Protein AF-A0AAV6FTQ3-F1 (afdb_monomer_lite)

Sequence (202 aa):
MIFECSCGFRPFLHNLQPVQWTTKVRNKGPKDIMAVEDMNGEVRFSTHLPYPNNLSRTLLDPLESLLQLMLRWDPVQRGGALHHESRQPQCFSVLEEILSMKVVHILNMASTQVHSFLLSPDEGLHSLQQRIEAETGIQHLHQELLQETGRLCRLPAQARPPSRLGRSVPQAENIEPDGTLTSAPSAYDTKDCPNVFAPLQF

InterPro domains:
  IPR051180 Inhibitor of nuclear factor kappa-B kinase [PTHR22969] (1-153)

Foldseek 3Di:
DVLCVFQVDQQFDPVDDPVVRCVVCVPDDLQFLHWDQDPVRDIDTDSFRDPPTPDAPVLRVLVSVLSSQQVGPDPVCRLHDQDPPPSHRVSVVSVVVSVPWDKDWAQDPVVRDIHIDTDDPPDFPQNVLVVCCVVVVDHSVRDFGADPVRDTPDGPPPPPDPDDDDDDDDDDDDDDDDDDDDDDDDDDDDDDDDDDDDDDDD

Radius of gyration: 28.28 Å; chains: 1; bounding box: 45×51×91 Å

Structure (mmCIF, N/CA/C/O backbone):
data_AF-A0AAV6FTQ3-F1
#
_entry.id   AF-A0AAV6FTQ3-F1
#
loop_
_atom_site.group_PDB
_atom_site.id
_atom_site.type_symbol
_atom_site.label_atom_id
_atom_site.label_alt_id
_atom_site.label_comp_id
_atom_site.label_asym_id
_atom_site.label_entity_id
_atom_site.label_seq_id
_atom_site.pdbx_PDB_ins_code
_atom_site.Cartn_x
_atom_site.Cartn_y
_atom_site.Cartn_z
_atom_site.occupancy
_atom_site.B_iso_or_equiv
_atom_site.auth_seq_id
_atom_site.auth_comp_id
_atom_site.auth_asym_id
_atom_site.auth_atom_id
_atom_site.pdbx_PDB_model_num
ATOM 1 N N . MET A 1 1 ? 11.946 -5.047 -2.919 1.00 80.88 1 MET A N 1
ATOM 2 C CA . MET A 1 1 ? 11.686 -6.123 -1.940 1.00 80.88 1 MET A CA 1
ATOM 3 C C . MET A 1 1 ? 10.359 -5.947 -1.215 1.00 80.88 1 MET A C 1
ATOM 5 O O . MET A 1 1 ? 9.703 -6.951 -1.033 1.00 80.88 1 MET A O 1
ATOM 9 N N . ILE A 1 2 ? 9.904 -4.724 -0.893 1.00 85.19 2 ILE A N 1
ATOM 10 C CA . ILE A 1 2 ? 8.619 -4.502 -0.187 1.00 85.19 2 ILE A CA 1
ATOM 11 C C . ILE A 1 2 ? 7.446 -5.294 -0.798 1.00 85.19 2 ILE A C 1
ATOM 13 O O . ILE A 1 2 ? 6.812 -6.059 -0.088 1.00 85.19 2 ILE A O 1
ATOM 17 N N . PHE A 1 3 ? 7.232 -5.213 -2.118 1.00 87.44 3 PHE A N 1
ATOM 18 C CA . PHE A 1 3 ? 6.179 -5.982 -2.803 1.00 87.44 3 PHE A CA 1
ATOM 19 C C . PHE A 1 3 ? 6.291 -7.504 -2.582 1.00 87.44 3 PHE A C 1
ATOM 21 O O . PHE A 1 3 ? 5.305 -8.178 -2.311 1.00 87.44 3 PHE A O 1
ATOM 28 N N . GLU A 1 4 ? 7.505 -8.050 -2.669 1.00 88.75 4 GLU A N 1
ATOM 29 C CA . GLU A 1 4 ? 7.764 -9.485 -2.501 1.00 88.75 4 GLU A CA 1
ATOM 30 C C . GLU A 1 4 ? 7.543 -9.933 -1.056 1.00 88.75 4 GLU A C 1
ATOM 32 O O . GLU A 1 4 ? 7.014 -11.014 -0.831 1.00 88.75 4 GLU A O 1
ATOM 37 N N . CYS A 1 5 ? 7.853 -9.084 -0.075 1.00 85.31 5 CYS A N 1
ATOM 38 C CA . CYS A 1 5 ? 7.536 -9.353 1.326 1.00 85.31 5 CYS A CA 1
ATOM 39 C C . CYS A 1 5 ? 6.023 -9.337 1.596 1.00 85.31 5 CYS A C 1
ATOM 41 O O . CYS A 1 5 ? 5.552 -10.093 2.439 1.00 85.31 5 CYS A O 1
ATOM 43 N N . SER A 1 6 ? 5.263 -8.494 0.890 1.00 84.06 6 SER A N 1
ATOM 44 C CA . SER A 1 6 ? 3.808 -8.389 1.062 1.00 84.06 6 SER A CA 1
ATOM 45 C C . SER A 1 6 ? 3.033 -9.514 0.370 1.00 84.06 6 SER A C 1
ATOM 47 O O . SER A 1 6 ? 2.034 -9.980 0.913 1.00 84.06 6 SER A O 1
ATOM 49 N N . CYS A 1 7 ? 3.475 -9.938 -0.818 1.00 83.44 7 CYS A N 1
ATOM 50 C CA . CYS A 1 7 ? 2.725 -10.856 -1.685 1.00 83.44 7 CYS A CA 1
ATOM 51 C C . CYS A 1 7 ? 3.400 -12.223 -1.887 1.00 83.44 7 CYS A C 1
ATOM 53 O O . CYS A 1 7 ? 2.774 -13.137 -2.412 1.00 83.44 7 CYS A O 1
ATOM 55 N N . GLY A 1 8 ? 4.672 -12.378 -1.509 1.00 84.50 8 GLY A N 1
ATOM 56 C CA . GLY A 1 8 ? 5.440 -13.621 -1.653 1.00 84.50 8 GLY A CA 1
ATOM 57 C C . GLY A 1 8 ? 6.062 -13.856 -3.035 1.00 84.50 8 GLY A C 1
ATOM 58 O O . GLY A 1 8 ? 6.724 -14.869 -3.237 1.00 84.50 8 GLY A O 1
ATOM 59 N N . P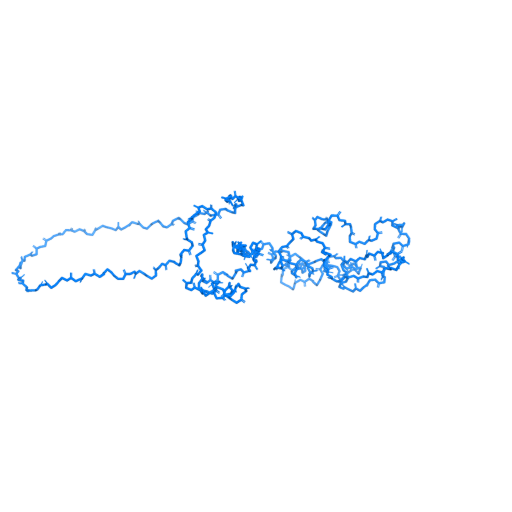HE A 1 9 ? 5.876 -12.943 -3.993 1.00 86.62 9 PHE A N 1
ATOM 60 C CA . PHE A 1 9 ? 6.441 -13.047 -5.341 1.00 86.62 9 PHE A CA 1
ATOM 61 C C . PHE A 1 9 ? 6.892 -11.688 -5.880 1.00 86.62 9 PHE A C 1
ATOM 63 O O . PHE A 1 9 ? 6.571 -10.632 -5.337 1.00 86.62 9 PHE A O 1
ATOM 70 N N . ARG A 1 10 ? 7.664 -11.696 -6.969 1.00 87.88 10 ARG A N 1
ATOM 71 C CA . ARG A 1 10 ? 8.217 -10.465 -7.546 1.00 87.88 10 ARG A CA 1
ATOM 72 C C . ARG A 1 10 ? 7.171 -9.679 -8.344 1.00 87.88 10 ARG A C 1
ATOM 74 O O . ARG A 1 10 ? 6.419 -10.285 -9.099 1.00 87.88 10 ARG A O 1
ATOM 81 N N . PRO A 1 11 ? 7.205 -8.335 -8.302 1.00 86.12 11 PRO A N 1
ATOM 82 C CA . PRO A 1 11 ? 6.200 -7.493 -8.957 1.00 86.12 11 PRO A CA 1
ATOM 83 C C . PRO A 1 11 ? 6.120 -7.672 -10.478 1.00 86.12 11 PRO A C 1
ATOM 85 O O . PRO A 1 11 ? 5.046 -7.540 -11.051 1.00 86.12 11 PRO A O 1
ATOM 88 N N . PHE A 1 12 ? 7.233 -7.980 -11.152 1.00 87.25 12 PHE A N 1
ATOM 89 C CA . PHE A 1 12 ? 7.279 -8.036 -12.614 1.00 87.25 12 PHE A CA 1
ATOM 90 C C . PHE A 1 12 ? 7.866 -9.356 -13.122 1.00 87.25 12 PHE A C 1
ATOM 92 O O . PHE A 1 12 ? 9.067 -9.578 -12.959 1.00 87.25 12 PHE A O 1
ATOM 99 N N . LEU A 1 13 ? 7.027 -10.175 -13.775 1.00 83.62 13 LEU A N 1
ATOM 100 C CA . LEU A 1 13 ? 7.353 -11.304 -14.673 1.00 83.62 13 LEU A CA 1
ATOM 101 C C . LEU A 1 13 ? 8.723 -11.979 -14.443 1.00 83.62 13 LEU A C 1
ATOM 103 O O . LEU A 1 13 ? 9.579 -12.006 -15.326 1.00 83.62 13 LEU A O 1
ATOM 107 N N . HIS A 1 14 ? 8.940 -12.541 -13.254 1.00 77.44 14 HIS A N 1
ATOM 108 C CA . HIS A 1 14 ? 10.255 -13.041 -12.829 1.00 77.44 14 HIS A CA 1
ATOM 109 C C . HIS A 1 14 ? 10.778 -14.264 -13.594 1.00 77.44 14 HIS A C 1
ATOM 111 O O . HIS A 1 14 ? 11.960 -14.577 -13.493 1.00 77.44 14 HIS A O 1
ATOM 117 N N . ASN A 1 15 ? 9.920 -14.949 -14.349 1.00 81.69 15 ASN A N 1
ATOM 118 C CA . ASN A 1 15 ? 10.284 -16.143 -15.114 1.00 81.69 15 ASN A CA 1
ATOM 119 C C . ASN A 1 15 ? 10.880 -15.823 -16.496 1.00 81.69 15 ASN A C 1
ATOM 121 O O . ASN A 1 15 ? 11.363 -16.725 -17.176 1.00 81.69 15 ASN A O 1
ATOM 125 N N . LEU A 1 16 ? 10.835 -14.560 -16.936 1.00 82.31 16 LEU A N 1
ATOM 126 C CA . LEU A 1 16 ? 11.275 -14.169 -18.274 1.00 82.31 16 LEU A CA 1
ATOM 127 C C . LEU A 1 16 ? 12.758 -13.806 -18.328 1.00 82.31 16 LEU A C 1
ATOM 129 O O . LEU A 1 16 ? 13.330 -13.263 -17.383 1.00 82.31 16 LEU A O 1
ATOM 133 N N . GLN A 1 17 ? 13.369 -14.031 -19.493 1.00 85.75 17 GLN A N 1
ATOM 134 C CA . GLN A 1 17 ? 14.731 -13.573 -19.754 1.00 85.75 17 GLN A CA 1
ATOM 135 C C . GLN A 1 17 ? 14.802 -12.033 -19.779 1.00 85.75 17 GLN A C 1
ATOM 137 O O . GLN A 1 17 ? 13.853 -11.391 -20.240 1.00 85.75 17 GLN A O 1
ATOM 142 N N . PRO A 1 18 ? 15.933 -11.415 -19.383 1.00 84.81 18 PRO A N 1
ATOM 143 C CA . PRO A 1 18 ? 16.055 -9.959 -19.235 1.00 84.81 18 PRO A CA 1
ATOM 144 C C . PRO A 1 18 ? 15.637 -9.130 -20.460 1.00 84.81 18 PRO A C 1
ATOM 146 O O . PRO A 1 18 ? 15.053 -8.055 -20.311 1.00 84.81 18 PRO A O 1
ATOM 149 N N . VAL A 1 19 ? 15.898 -9.628 -21.674 1.00 86.00 19 VAL A N 1
ATOM 150 C CA . VAL A 1 19 ? 15.535 -8.944 -22.927 1.00 86.00 19 VAL A CA 1
ATOM 151 C C . VAL A 1 19 ? 14.016 -8.923 -23.119 1.00 86.00 19 VAL A C 1
ATOM 153 O O . VAL A 1 19 ? 13.432 -7.867 -23.347 1.00 86.00 19 VAL A O 1
ATOM 156 N N . GLN A 1 20 ? 13.360 -10.075 -22.966 1.00 84.31 20 GLN A N 1
ATOM 157 C CA . GLN A 1 20 ? 11.902 -10.196 -23.078 1.00 84.31 20 GLN A CA 1
ATOM 158 C C . GLN A 1 20 ? 11.192 -9.439 -21.952 1.00 84.31 20 GLN A C 1
ATOM 160 O O . GLN A 1 20 ? 10.188 -8.765 -22.189 1.00 84.31 20 GLN A O 1
ATOM 165 N N . TRP A 1 21 ? 11.749 -9.510 -20.742 1.00 87.50 21 TRP A N 1
ATOM 166 C CA . TRP A 1 21 ? 11.265 -8.788 -19.574 1.00 87.50 21 TRP A CA 1
ATOM 167 C C . TRP A 1 21 ? 11.286 -7.280 -19.807 1.00 87.50 21 TRP A C 1
ATOM 169 O O . TRP A 1 21 ? 10.266 -6.622 -19.634 1.00 87.50 21 TRP A O 1
ATOM 179 N N . THR A 1 22 ? 12.411 -6.737 -20.280 1.00 85.94 22 THR A N 1
ATOM 180 C CA . THR A 1 22 ? 12.555 -5.298 -20.539 1.00 85.94 22 THR A CA 1
ATOM 181 C C . THR A 1 22 ? 11.557 -4.825 -21.591 1.00 85.94 22 THR A C 1
ATOM 183 O O . THR A 1 22 ? 10.905 -3.805 -21.393 1.00 85.94 22 THR A O 1
ATOM 186 N N . THR A 1 23 ? 11.376 -5.582 -22.677 1.00 85.56 23 THR A N 1
ATOM 187 C CA . THR A 1 23 ? 10.411 -5.239 -23.733 1.00 85.56 23 THR A CA 1
ATOM 188 C C . THR A 1 23 ? 8.969 -5.229 -23.224 1.00 85.56 23 THR A C 1
ATOM 190 O O . THR A 1 23 ? 8.210 -4.332 -23.584 1.00 85.56 23 THR A O 1
ATOM 193 N N . LYS A 1 24 ? 8.589 -6.182 -22.363 1.00 84.44 24 LYS A N 1
ATOM 194 C CA . LYS A 1 24 ? 7.242 -6.238 -21.772 1.00 84.44 24 LYS A CA 1
ATOM 195 C C . LYS A 1 24 ? 7.047 -5.147 -20.708 1.00 84.44 24 LYS A C 1
ATOM 197 O O . LYS A 1 24 ? 6.092 -4.382 -20.785 1.00 84.44 24 LYS A O 1
ATOM 202 N N . VAL A 1 25 ? 7.962 -5.028 -19.747 1.00 85.25 25 VAL A N 1
ATOM 203 C CA . VAL A 1 25 ? 7.838 -4.123 -18.587 1.00 85.25 25 VAL A CA 1
ATOM 204 C C . VAL A 1 25 ? 8.018 -2.654 -18.962 1.00 85.25 25 VAL A C 1
ATOM 206 O O . VAL A 1 25 ? 7.446 -1.791 -18.303 1.00 85.25 25 VAL A O 1
ATOM 209 N N . ARG A 1 26 ? 8.728 -2.339 -20.051 1.00 85.25 26 ARG A N 1
ATOM 210 C CA . ARG A 1 26 ? 8.826 -0.962 -20.562 1.00 85.25 26 ARG A CA 1
ATOM 211 C C . ARG A 1 26 ? 7.465 -0.363 -20.936 1.00 85.25 26 ARG A C 1
ATOM 213 O O . ARG A 1 26 ? 7.314 0.850 -20.854 1.00 85.25 26 ARG A O 1
ATOM 220 N N . ASN A 1 27 ? 6.488 -1.192 -21.307 1.00 83.88 27 ASN A N 1
ATOM 221 C CA . ASN A 1 27 ? 5.140 -0.742 -21.669 1.00 83.88 27 ASN A CA 1
ATOM 222 C C . ASN A 1 27 ? 4.249 -0.443 -20.454 1.00 83.88 27 ASN A C 1
ATOM 224 O O . ASN A 1 27 ? 3.079 -0.109 -20.627 1.00 83.88 27 ASN A O 1
ATOM 228 N N . LYS A 1 28 ? 4.780 -0.563 -19.232 1.00 86.06 28 LYS A N 1
ATOM 229 C CA . LYS A 1 28 ? 4.029 -0.290 -18.011 1.00 86.06 28 LYS A CA 1
ATOM 230 C C . LYS A 1 28 ? 3.614 1.180 -17.911 1.00 86.06 28 LYS A C 1
ATOM 232 O O . LYS A 1 28 ? 4.378 2.096 -18.232 1.00 86.06 28 LYS A O 1
ATOM 237 N N . GLY A 1 29 ? 2.445 1.403 -17.336 1.00 83.31 29 GLY A N 1
ATOM 238 C CA . GLY A 1 29 ? 1.975 2.699 -16.890 1.00 83.31 29 GLY A CA 1
ATOM 239 C C . GLY A 1 29 ? 2.797 3.267 -15.722 1.00 83.31 29 GLY A C 1
ATOM 240 O O . GLY A 1 29 ? 3.532 2.555 -15.016 1.00 83.31 29 GLY A O 1
ATOM 241 N N . PRO A 1 30 ? 2.674 4.583 -15.473 1.00 83.62 30 PRO A N 1
ATOM 242 C CA . PRO A 1 30 ? 3.398 5.258 -14.400 1.00 83.62 30 PRO A CA 1
ATOM 243 C C . PRO A 1 30 ? 2.979 4.780 -13.002 1.00 83.62 30 PRO A C 1
ATOM 245 O O . PRO A 1 30 ? 3.800 4.858 -12.092 1.00 83.62 30 PRO A O 1
ATOM 248 N N . LYS A 1 31 ? 1.750 4.265 -12.853 1.00 86.12 31 LYS A N 1
ATOM 249 C CA . LYS A 1 31 ? 1.175 3.754 -11.598 1.00 86.12 31 LYS A CA 1
ATOM 250 C C . LYS A 1 31 ? 1.147 2.224 -11.511 1.00 86.12 31 LYS A C 1
ATOM 252 O O . LYS A 1 31 ? 0.660 1.676 -10.533 1.00 86.12 31 LYS A O 1
ATOM 257 N N . ASP A 1 32 ? 1.665 1.524 -12.514 1.00 90.50 32 ASP A N 1
ATOM 258 C CA . ASP A 1 32 ? 1.625 0.063 -12.510 1.00 90.50 32 ASP A CA 1
ATOM 259 C C . ASP A 1 32 ? 2.713 -0.478 -11.586 1.00 90.50 32 ASP A C 1
ATOM 261 O O . ASP A 1 32 ? 3.912 -0.234 -11.812 1.00 90.50 32 ASP A O 1
ATOM 265 N N . ILE A 1 33 ? 2.279 -1.212 -10.560 1.00 89.75 33 ILE A N 1
ATOM 266 C CA . ILE A 1 33 ? 3.140 -1.811 -9.534 1.00 89.75 33 ILE A CA 1
ATOM 267 C C . ILE A 1 33 ? 3.394 -3.293 -9.779 1.00 89.75 33 ILE A C 1
ATOM 269 O O . ILE A 1 33 ? 4.371 -3.825 -9.259 1.00 89.75 33 ILE A O 1
ATOM 273 N N . MET A 1 34 ? 2.549 -3.953 -10.573 1.00 89.31 34 MET A N 1
ATOM 274 C CA . MET A 1 34 ? 2.707 -5.367 -10.893 1.00 89.31 34 MET A CA 1
ATOM 275 C C . MET A 1 34 ? 2.372 -5.682 -12.348 1.00 89.31 34 MET A C 1
ATOM 277 O O . MET A 1 34 ? 1.566 -4.999 -12.982 1.00 89.31 34 MET A O 1
ATOM 281 N N . ALA A 1 35 ? 2.987 -6.746 -12.857 1.00 89.56 35 ALA A N 1
ATOM 282 C CA . ALA A 1 35 ? 2.673 -7.351 -14.142 1.00 89.56 35 ALA A CA 1
ATOM 283 C C . ALA A 1 35 ? 2.658 -8.876 -14.000 1.00 89.56 35 ALA A C 1
ATOM 285 O O . ALA A 1 35 ? 3.676 -9.477 -13.639 1.00 89.56 35 ALA A O 1
ATOM 286 N N . VAL A 1 36 ? 1.512 -9.483 -14.304 1.00 85.06 36 VAL A N 1
ATOM 287 C CA . VAL A 1 36 ? 1.292 -10.935 -14.242 1.00 85.06 36 VAL A CA 1
ATOM 288 C C . VAL A 1 36 ? 0.893 -11.437 -15.622 1.00 85.06 36 VAL A C 1
ATOM 290 O O . VAL A 1 36 ? 0.206 -10.745 -16.368 1.00 85.06 36 VAL A O 1
ATOM 293 N N . GLU A 1 37 ? 1.360 -12.626 -15.977 1.00 86.00 37 GLU A N 1
ATOM 294 C CA . GLU A 1 37 ? 0.984 -13.309 -17.211 1.00 86.00 37 GLU A CA 1
ATOM 295 C C . GLU A 1 37 ? -0.207 -14.227 -16.919 1.00 86.00 37 GLU A C 1
ATOM 297 O O . GLU A 1 37 ? -0.136 -15.066 -16.021 1.00 86.00 37 GLU A O 1
ATOM 302 N N . ASP A 1 38 ? -1.319 -14.012 -17.623 1.00 82.69 38 ASP A N 1
ATOM 303 C CA . ASP A 1 38 ? -2.510 -14.858 -17.521 1.00 82.69 38 ASP A CA 1
ATOM 304 C C . ASP A 1 38 ? -2.256 -16.225 -18.187 1.00 82.69 38 ASP A C 1
ATOM 306 O O . ASP A 1 38 ? -1.300 -16.389 -18.951 1.00 82.69 38 ASP A O 1
ATOM 310 N N . MET A 1 39 ? -3.135 -17.206 -17.967 1.00 82.12 39 MET A N 1
ATOM 311 C CA . MET A 1 39 ? -3.014 -18.550 -18.560 1.00 82.12 39 MET A CA 1
ATOM 312 C C . MET A 1 39 ? -2.983 -18.539 -20.098 1.00 82.12 39 MET A C 1
ATOM 314 O O . MET A 1 39 ? -2.474 -19.469 -20.718 1.00 82.12 39 MET A O 1
ATOM 318 N N . ASN A 1 40 ? -3.477 -17.460 -20.706 1.00 80.56 40 ASN A N 1
ATOM 319 C CA . ASN A 1 40 ? -3.488 -17.244 -22.151 1.00 80.56 40 ASN A CA 1
ATOM 320 C C . ASN A 1 40 ? -2.173 -16.635 -22.686 1.00 80.56 40 ASN A C 1
ATOM 322 O O . ASN A 1 40 ? -2.061 -16.391 -23.885 1.00 80.56 40 ASN A O 1
ATOM 326 N N . G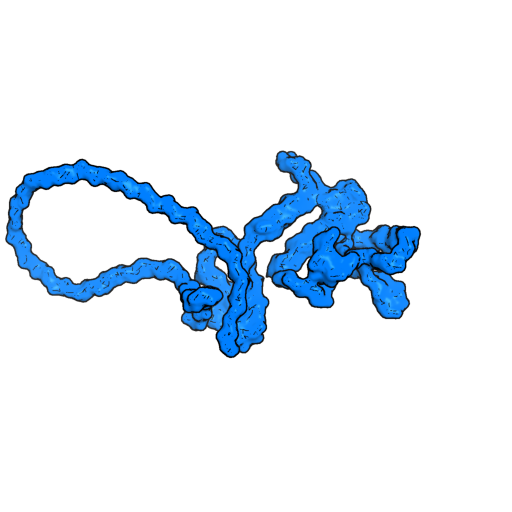LY A 1 41 ? -1.191 -16.350 -21.820 1.00 77.94 41 GLY A N 1
ATOM 327 C CA . GLY A 1 41 ? 0.073 -15.698 -22.187 1.00 77.94 41 GLY A CA 1
ATOM 328 C C . GLY A 1 41 ? -0.011 -14.170 -22.324 1.00 77.94 41 GLY A C 1
ATOM 329 O O . GLY A 1 41 ? 0.958 -13.526 -22.734 1.00 77.94 41 GLY A O 1
ATOM 330 N N . GLU A 1 42 ? -1.154 -13.566 -21.987 1.00 83.88 42 GLU A N 1
ATOM 331 C CA . GLU A 1 42 ? -1.320 -12.111 -21.993 1.00 83.88 42 GLU A CA 1
ATOM 332 C C . GLU A 1 42 ? -0.786 -11.483 -20.705 1.00 83.88 42 GLU A C 1
ATOM 334 O O . GLU A 1 42 ? -1.046 -11.958 -19.600 1.00 83.88 42 GLU A O 1
ATOM 339 N N . VAL A 1 43 ? -0.057 -10.374 -20.841 1.00 85.25 43 VAL A N 1
ATOM 340 C CA . VAL A 1 43 ? 0.477 -9.627 -19.697 1.00 85.25 43 VAL A CA 1
ATOM 341 C C . VAL A 1 43 ? -0.568 -8.634 -19.211 1.00 85.25 43 VAL A C 1
ATOM 343 O O . VAL A 1 43 ? -0.927 -7.704 -19.933 1.00 85.25 43 VAL A O 1
ATOM 346 N N . ARG A 1 44 ? -1.007 -8.790 -17.964 1.00 87.50 44 ARG A N 1
ATOM 347 C CA . ARG A 1 44 ? -1.872 -7.834 -17.274 1.00 87.50 44 ARG A CA 1
ATOM 348 C C . ARG A 1 44 ? -1.059 -6.987 -16.315 1.00 87.50 44 ARG A C 1
ATOM 350 O O . ARG A 1 44 ? -0.398 -7.510 -15.418 1.00 87.50 44 ARG A O 1
ATOM 357 N N . PHE A 1 45 ? -1.147 -5.677 -16.497 1.00 89.62 45 PHE A N 1
ATOM 358 C CA . PHE A 1 45 ? -0.630 -4.702 -15.549 1.00 89.62 45 PHE A CA 1
ATOM 359 C C . PHE A 1 45 ? -1.705 -4.355 -14.522 1.00 89.62 45 PHE A C 1
ATOM 361 O O . PHE A 1 45 ? -2.883 -4.258 -14.864 1.00 89.62 45 PHE A O 1
ATOM 368 N N . SER A 1 46 ? -1.297 -4.175 -13.269 1.00 89.31 46 SER A N 1
ATOM 369 C CA . SER A 1 46 ? -2.183 -3.712 -12.203 1.00 89.31 46 SER A CA 1
ATOM 370 C C . SER A 1 46 ? -1.504 -2.628 -11.373 1.00 89.31 46 SER A C 1
ATOM 372 O O . SER A 1 46 ? -0.293 -2.659 -11.113 1.00 89.31 46 SER A O 1
ATOM 374 N N . THR A 1 47 ? -2.316 -1.658 -10.966 1.00 90.62 47 THR A N 1
ATOM 375 C CA . THR A 1 47 ? -1.966 -0.567 -10.052 1.00 90.62 47 THR A CA 1
ATOM 376 C C . THR A 1 47 ? -2.177 -0.939 -8.587 1.00 90.62 47 THR A C 1
ATOM 378 O O . THR A 1 47 ? -1.701 -0.212 -7.717 1.00 90.62 47 THR A O 1
ATOM 381 N N . HIS A 1 48 ? -2.864 -2.057 -8.338 1.00 88.69 48 HIS A N 1
ATOM 382 C CA . HIS A 1 48 ? -3.262 -2.540 -7.019 1.00 88.69 48 HIS A CA 1
ATOM 383 C C . HIS A 1 48 ? -2.507 -3.800 -6.621 1.00 88.69 48 HIS A C 1
ATOM 385 O O . HIS A 1 48 ? -2.094 -4.586 -7.485 1.00 88.69 48 HIS A O 1
ATOM 391 N N . LEU A 1 49 ? -2.341 -3.988 -5.314 1.00 86.81 49 LEU A N 1
ATOM 392 C CA . LEU A 1 49 ? -1.725 -5.176 -4.747 1.00 86.81 49 LEU A CA 1
ATOM 393 C C . LEU A 1 49 ? -2.629 -6.398 -4.972 1.00 86.81 49 LEU A C 1
ATOM 395 O O . LEU A 1 49 ? -3.851 -6.314 -4.836 1.00 86.81 49 LEU A O 1
ATOM 399 N N . PRO A 1 50 ? -2.044 -7.559 -5.298 1.00 83.75 50 PRO A N 1
ATOM 400 C CA . PRO A 1 50 ? -2.803 -8.785 -5.463 1.00 83.75 50 PRO A CA 1
ATOM 401 C C . PRO A 1 50 ? -3.421 -9.222 -4.127 1.00 83.75 50 PRO A C 1
ATOM 403 O O . PRO A 1 50 ? -2.840 -9.045 -3.051 1.00 83.75 50 PRO A O 1
ATOM 406 N N . TYR A 1 51 ? -4.603 -9.830 -4.215 1.00 78.38 51 TYR A N 1
ATOM 407 C CA . TYR A 1 51 ? -5.226 -10.562 -3.117 1.00 78.38 51 TYR A CA 1
ATOM 408 C C . TYR A 1 51 ? -4.953 -12.064 -3.303 1.00 78.38 51 TYR A C 1
ATOM 410 O O . TYR A 1 51 ? -5.051 -12.539 -4.438 1.00 78.38 51 TYR A O 1
ATOM 418 N N . PRO A 1 52 ? -4.651 -12.836 -2.244 1.00 78.50 52 PRO A N 1
ATOM 419 C CA . PRO A 1 52 ? -4.594 -12.466 -0.826 1.00 78.50 52 PRO A CA 1
ATOM 420 C C . PRO A 1 52 ? -3.275 -11.790 -0.416 1.00 78.50 52 PRO A C 1
ATOM 422 O O . PRO A 1 52 ? -2.204 -12.139 -0.906 1.00 78.50 52 PRO A O 1
ATOM 425 N N . ASN A 1 53 ? -3.351 -10.848 0.527 1.00 82.25 53 ASN A N 1
ATOM 426 C CA . ASN A 1 53 ? -2.190 -10.263 1.199 1.00 82.25 53 ASN A CA 1
ATOM 427 C C . ASN A 1 53 ? -2.468 -10.118 2.705 1.00 82.25 53 ASN A C 1
ATOM 429 O O . ASN A 1 53 ? -3.621 -10.125 3.133 1.00 82.25 53 ASN A O 1
ATOM 433 N N . ASN A 1 54 ? -1.406 -10.002 3.502 1.00 77.44 54 ASN A N 1
ATOM 434 C CA . ASN A 1 54 ? -1.491 -9.940 4.968 1.00 77.44 54 ASN A CA 1
ATOM 435 C C . ASN A 1 54 ? -1.591 -8.502 5.508 1.00 77.44 54 ASN A C 1
ATOM 437 O O . ASN A 1 54 ? -1.286 -8.258 6.675 1.00 77.44 54 ASN A O 1
ATOM 441 N N . LEU A 1 55 ? -1.948 -7.534 4.663 1.00 83.19 55 LEU A N 1
ATOM 442 C CA . LEU A 1 55 ? -2.001 -6.126 5.041 1.00 83.19 55 LEU A CA 1
ATOM 443 C C . LEU A 1 55 ? -3.426 -5.739 5.428 1.00 83.19 55 LEU A C 1
ATOM 445 O O . LEU A 1 55 ? -4.406 -6.222 4.861 1.00 83.19 55 LEU A O 1
ATOM 449 N N . SER A 1 56 ? -3.549 -4.836 6.399 1.00 81.81 56 SER A N 1
ATOM 450 C CA . SER A 1 56 ? -4.841 -4.239 6.716 1.00 81.81 56 SER A CA 1
ATOM 451 C C . SER A 1 56 ? -5.306 -3.357 5.559 1.00 81.81 56 SER A C 1
ATOM 453 O O . SER A 1 56 ? -4.496 -2.725 4.880 1.00 81.81 56 SER A O 1
ATOM 455 N N . ARG A 1 57 ? -6.626 -3.268 5.353 1.00 81.62 57 ARG A N 1
ATOM 456 C CA . ARG A 1 57 ? -7.205 -2.448 4.273 1.00 81.62 57 ARG A CA 1
ATOM 457 C C . ARG A 1 57 ? -6.730 -0.997 4.326 1.00 81.62 57 ARG A C 1
ATOM 459 O O . ARG A 1 57 ? -6.439 -0.408 3.300 1.00 81.62 57 ARG A O 1
ATOM 466 N N . THR A 1 58 ? -6.571 -0.465 5.532 1.00 84.69 58 THR A N 1
ATOM 467 C CA . THR A 1 58 ? -6.088 0.893 5.797 1.00 84.69 58 THR A CA 1
ATOM 468 C C . THR A 1 58 ? -4.640 1.128 5.356 1.00 84.69 58 THR A C 1
ATOM 470 O O . THR A 1 58 ? -4.277 2.258 5.048 1.00 84.69 58 THR A O 1
ATOM 473 N N . LEU A 1 59 ? -3.803 0.085 5.343 1.00 85.81 59 LEU A N 1
ATOM 474 C CA . LEU A 1 59 ? -2.402 0.171 4.920 1.00 85.81 59 LEU A CA 1
ATOM 475 C C . LEU A 1 59 ? -2.208 -0.125 3.429 1.00 85.81 59 LEU A C 1
ATOM 477 O O . LEU A 1 59 ? -1.128 0.153 2.909 1.00 85.81 59 LEU A O 1
ATOM 481 N N . LEU A 1 60 ? -3.219 -0.657 2.734 1.00 87.62 60 LEU A N 1
ATOM 482 C CA . LEU A 1 60 ? -3.115 -0.962 1.306 1.00 87.62 60 LEU A CA 1
ATOM 483 C C . LEU A 1 60 ? -2.919 0.301 0.473 1.00 87.62 60 LEU A C 1
ATOM 485 O O . LEU A 1 60 ? -1.917 0.392 -0.230 1.00 87.62 60 LEU A O 1
ATOM 489 N N . ASP A 1 61 ? -3.804 1.291 0.593 1.00 88.00 61 ASP A N 1
ATOM 490 C CA . ASP A 1 61 ? -3.748 2.487 -0.260 1.00 88.00 61 ASP A CA 1
ATOM 491 C C . ASP A 1 61 ? -2.430 3.281 -0.106 1.00 88.00 61 ASP A C 1
ATOM 493 O O . ASP A 1 61 ? -1.814 3.642 -1.122 1.00 88.00 61 ASP A O 1
ATOM 497 N N . PRO A 1 62 ? -1.921 3.523 1.125 1.00 89.75 62 PRO A N 1
ATOM 498 C CA . PRO A 1 62 ? -0.628 4.175 1.311 1.00 89.75 62 PRO A CA 1
ATOM 499 C C . PRO A 1 62 ? 0.533 3.342 0.758 1.00 89.75 62 PRO A C 1
ATOM 501 O O . PRO A 1 62 ? 1.429 3.881 0.101 1.00 89.75 62 PRO A O 1
ATOM 504 N N . LEU A 1 63 ? 0.521 2.020 0.973 1.00 89.75 63 LEU A N 1
ATOM 505 C CA . LEU A 1 63 ? 1.593 1.145 0.502 1.00 89.75 63 LEU A CA 1
ATOM 506 C C . LEU A 1 63 ? 1.602 1.025 -1.025 1.00 89.75 63 LEU A C 1
ATOM 508 O O . LEU A 1 63 ? 2.674 1.042 -1.629 1.00 89.75 63 LEU A O 1
ATOM 512 N N . GLU A 1 64 ? 0.433 0.946 -1.659 1.00 91.06 64 GLU A N 1
ATOM 513 C CA . GLU A 1 64 ? 0.293 0.996 -3.115 1.00 91.06 64 GLU A CA 1
ATOM 514 C C . GLU A 1 64 ? 0.868 2.300 -3.660 1.00 91.06 64 GLU A C 1
ATOM 516 O O . GLU A 1 64 ? 1.691 2.268 -4.574 1.00 91.06 64 GLU A O 1
ATOM 521 N N . SER A 1 65 ? 0.530 3.435 -3.048 1.00 90.06 65 SER A N 1
ATOM 522 C CA . SER A 1 65 ? 1.063 4.748 -3.431 1.00 90.06 65 SER A CA 1
ATOM 523 C C . SER A 1 65 ? 2.592 4.812 -3.302 1.00 90.06 65 SER A C 1
ATOM 525 O O . SER A 1 65 ? 3.284 5.287 -4.208 1.00 90.06 65 SER A O 1
ATOM 527 N N . LEU A 1 66 ? 3.153 4.261 -2.221 1.00 91.50 66 LEU A N 1
ATOM 528 C CA . LEU A 1 66 ? 4.602 4.148 -2.035 1.00 91.50 66 LEU A CA 1
ATOM 529 C C . LEU A 1 66 ? 5.249 3.250 -3.104 1.00 91.50 66 LEU A C 1
ATOM 531 O O . LEU A 1 66 ? 6.273 3.607 -3.698 1.00 91.50 66 LEU A O 1
ATOM 535 N N . LEU A 1 67 ? 4.655 2.087 -3.378 1.00 90.62 67 LEU A N 1
ATOM 536 C CA . LEU A 1 67 ? 5.129 1.152 -4.397 1.00 90.62 67 LEU A CA 1
ATOM 537 C C . LEU A 1 67 ? 5.065 1.768 -5.794 1.00 90.62 67 LEU A C 1
ATOM 539 O O . LEU A 1 67 ? 6.002 1.580 -6.569 1.00 90.62 67 LEU A O 1
ATOM 543 N N . GLN A 1 68 ? 4.032 2.554 -6.096 1.00 90.88 68 GLN A N 1
ATOM 544 C CA . GLN A 1 68 ? 3.915 3.299 -7.348 1.00 90.88 68 GLN A CA 1
ATOM 545 C C . GLN A 1 68 ? 5.088 4.255 -7.538 1.00 90.88 68 GLN A C 1
ATOM 547 O O . GLN A 1 68 ? 5.636 4.306 -8.635 1.00 90.88 68 GLN A O 1
ATOM 552 N N . LEU A 1 69 ? 5.528 4.958 -6.488 1.00 89.44 69 LEU A N 1
ATOM 553 C CA . LEU A 1 69 ? 6.690 5.853 -6.548 1.00 89.44 69 LEU A CA 1
ATOM 554 C C . LEU A 1 69 ? 8.013 5.094 -6.711 1.00 89.44 69 LEU A C 1
ATOM 556 O O . LEU A 1 69 ? 8.893 5.530 -7.461 1.00 89.44 69 LEU A O 1
ATOM 560 N N . MET A 1 70 ? 8.171 3.958 -6.032 1.00 88.75 70 MET A N 1
ATOM 561 C CA . MET A 1 70 ? 9.415 3.182 -6.061 1.00 88.75 70 MET A CA 1
ATOM 562 C C . MET A 1 70 ? 9.575 2.309 -7.312 1.00 88.75 70 MET A C 1
ATOM 564 O O . MET A 1 70 ? 10.690 2.133 -7.802 1.00 88.75 70 MET A O 1
ATOM 568 N N . LEU A 1 71 ? 8.480 1.768 -7.849 1.00 88.25 71 LEU A N 1
ATOM 569 C CA . LEU A 1 71 ? 8.468 0.856 -8.999 1.00 88.25 71 LEU A CA 1
ATOM 570 C C . LEU A 1 71 ? 8.275 1.591 -10.331 1.00 88.25 71 LEU A C 1
ATOM 572 O O . LEU A 1 71 ? 7.890 0.991 -11.338 1.00 88.25 71 LEU A O 1
ATOM 576 N N . ARG A 1 72 ? 8.559 2.896 -10.383 1.00 87.88 72 ARG A N 1
ATOM 577 C CA . ARG A 1 72 ? 8.540 3.648 -11.643 1.00 87.88 72 ARG A CA 1
ATOM 578 C C . ARG A 1 72 ? 9.661 3.195 -12.568 1.00 87.88 72 ARG A C 1
ATOM 580 O O . ARG A 1 72 ? 10.794 2.949 -12.146 1.00 87.88 72 ARG A O 1
ATOM 587 N N . TRP A 1 73 ? 9.326 3.110 -13.854 1.00 84.69 73 TRP A N 1
ATOM 588 C CA . TRP A 1 73 ? 10.286 2.752 -14.894 1.00 84.69 73 TRP A CA 1
ATOM 589 C C . TRP A 1 73 ? 11.321 3.862 -15.088 1.00 84.69 73 TRP A C 1
ATOM 591 O O . TRP A 1 73 ? 12.516 3.586 -15.086 1.00 84.69 73 TRP A O 1
ATOM 601 N N . ASP A 1 74 ? 10.848 5.106 -15.198 1.00 85.69 74 ASP A N 1
ATOM 602 C CA . ASP A 1 74 ? 11.690 6.284 -15.388 1.00 85.69 74 ASP A CA 1
ATOM 603 C C . ASP A 1 74 ? 12.644 6.475 -14.192 1.00 85.69 74 ASP A C 1
ATOM 605 O O . ASP A 1 74 ? 12.165 6.681 -13.074 1.00 85.69 74 ASP A O 1
ATOM 609 N N . PRO A 1 75 ? 13.974 6.410 -14.398 1.00 84.75 75 PRO A N 1
ATOM 610 C CA . PRO A 1 75 ? 14.948 6.557 -13.322 1.00 84.75 75 PRO A CA 1
ATOM 611 C C . PRO A 1 75 ? 14.962 7.960 -12.707 1.00 84.75 75 PRO A C 1
ATOM 613 O O . PRO A 1 75 ? 15.318 8.083 -11.539 1.00 84.75 75 PRO A O 1
ATOM 616 N N . VAL A 1 76 ? 14.574 8.999 -13.455 1.00 84.88 76 VAL A N 1
ATOM 617 C CA . VAL A 1 76 ? 14.580 10.391 -12.972 1.00 84.88 76 VAL A CA 1
ATOM 618 C C . VAL A 1 76 ? 13.368 10.661 -12.091 1.00 84.88 76 VAL A C 1
ATOM 620 O O . VAL A 1 76 ? 13.465 11.370 -11.096 1.00 84.88 76 VAL A O 1
ATOM 623 N N . GLN A 1 77 ? 12.217 10.090 -12.448 1.00 84.19 77 GLN A N 1
ATOM 624 C CA . GLN A 1 77 ? 10.969 10.304 -11.714 1.00 84.19 77 GLN A CA 1
ATOM 625 C C . GLN A 1 77 ? 10.697 9.236 -10.640 1.00 84.19 77 GLN A C 1
ATOM 627 O O . GLN A 1 77 ? 9.689 9.313 -9.927 1.00 84.19 77 GLN A O 1
ATOM 632 N N . ARG A 1 78 ? 11.559 8.216 -10.538 1.00 87.06 78 ARG A N 1
ATOM 633 C CA . ARG A 1 78 ? 11.506 7.188 -9.494 1.00 87.06 78 ARG A CA 1
ATOM 634 C C . ARG A 1 78 ? 11.805 7.810 -8.134 1.00 87.06 78 ARG A C 1
ATOM 636 O O . ARG A 1 78 ? 12.761 8.555 -7.981 1.00 87.06 78 ARG A O 1
ATOM 643 N N . GLY A 1 79 ? 10.989 7.468 -7.142 1.00 83.44 79 GLY A N 1
ATOM 644 C CA . GLY A 1 79 ? 11.053 8.074 -5.810 1.00 83.44 79 GLY A CA 1
ATOM 645 C C . GLY A 1 79 ? 10.265 9.382 -5.681 1.00 83.44 79 GLY A C 1
ATOM 646 O O . GLY A 1 79 ? 10.179 9.918 -4.580 1.00 83.44 79 GLY A O 1
ATOM 647 N N . GLY A 1 80 ? 9.635 9.851 -6.765 1.00 85.31 80 GLY A N 1
ATOM 648 C CA . GLY A 1 80 ? 8.857 11.090 -6.789 1.00 85.31 80 GLY A CA 1
ATOM 649 C C . GLY A 1 80 ? 9.725 12.346 -6.880 1.00 85.31 80 GLY A C 1
ATOM 650 O O . GLY A 1 80 ? 10.934 12.272 -7.092 1.00 85.31 80 GLY A O 1
ATOM 651 N N . ALA A 1 81 ? 9.092 13.514 -6.765 1.00 81.44 81 ALA A N 1
ATOM 652 C CA . ALA A 1 81 ? 9.815 14.783 -6.762 1.00 81.44 81 ALA A CA 1
ATOM 653 C C . ALA A 1 81 ? 10.610 14.956 -5.456 1.00 81.44 81 ALA A C 1
ATOM 655 O O . ALA A 1 81 ? 10.270 14.383 -4.419 1.00 81.44 81 ALA A O 1
ATOM 656 N N . LEU A 1 82 ? 11.670 15.762 -5.505 1.00 80.62 82 LEU A N 1
ATOM 657 C CA . LEU A 1 82 ? 12.371 16.184 -4.296 1.00 80.62 82 LEU A CA 1
ATOM 658 C C . LEU A 1 82 ? 11.512 17.200 -3.552 1.00 80.62 82 LEU A C 1
ATOM 660 O O . LEU A 1 82 ? 11.049 18.179 -4.140 1.00 80.62 82 LEU A O 1
ATOM 664 N N . HIS A 1 83 ? 11.332 16.988 -2.254 1.00 73.44 83 HIS A N 1
ATOM 665 C CA . HIS A 1 83 ? 10.658 17.969 -1.423 1.00 73.44 83 HIS A CA 1
ATOM 666 C C . HIS A 1 83 ? 11.516 19.239 -1.341 1.00 73.44 83 HIS A C 1
ATOM 668 O O . HIS A 1 83 ? 12.712 19.173 -1.045 1.00 73.44 83 HIS A O 1
ATOM 674 N N . HIS A 1 84 ? 10.905 20.399 -1.596 1.00 67.31 84 HIS A N 1
ATOM 675 C CA . HIS A 1 84 ? 11.610 21.686 -1.646 1.00 67.31 84 HIS A CA 1
ATOM 676 C C . HIS A 1 84 ? 12.340 22.050 -0.342 1.00 67.31 84 HIS A C 1
ATOM 678 O O . HIS A 1 84 ? 13.363 22.727 -0.398 1.00 67.31 84 HIS A O 1
ATOM 684 N N . GLU A 1 85 ? 11.849 21.576 0.806 1.00 69.81 85 GLU A N 1
ATOM 685 C CA . GLU A 1 85 ? 12.390 21.923 2.124 1.00 69.81 85 GLU A CA 1
ATOM 686 C C . GLU A 1 85 ? 13.418 20.904 2.628 1.00 69.81 85 GLU A C 1
ATOM 688 O O . GLU A 1 85 ? 14.537 21.272 2.979 1.00 69.81 85 GLU A O 1
ATOM 693 N N . SER A 1 86 ? 13.087 19.609 2.612 1.00 70.69 86 SER A N 1
ATOM 694 C CA . SER A 1 86 ? 13.955 18.560 3.167 1.00 70.69 86 SER A CA 1
ATOM 695 C C . SER A 1 86 ? 15.008 18.034 2.185 1.00 70.69 86 SER A C 1
ATOM 697 O O . SER A 1 86 ? 15.900 17.291 2.595 1.00 70.69 86 SER A O 1
ATOM 699 N N . ARG A 1 87 ? 14.912 18.379 0.887 1.00 77.12 87 ARG A N 1
ATOM 700 C CA . ARG A 1 87 ? 15.701 17.782 -0.214 1.00 77.12 87 ARG A CA 1
ATOM 701 C C . ARG A 1 87 ? 15.650 16.247 -0.252 1.00 77.12 87 ARG A C 1
ATOM 703 O O . ARG A 1 87 ? 16.504 15.620 -0.877 1.00 77.12 87 ARG A O 1
ATOM 710 N N . GLN A 1 88 ? 14.661 15.632 0.392 1.00 79.56 88 GLN A N 1
ATOM 711 C CA . GLN A 1 88 ? 14.458 14.189 0.350 1.00 79.56 88 GLN A CA 1
ATOM 712 C C . GLN A 1 88 ? 13.479 13.829 -0.773 1.00 79.56 88 GLN A C 1
ATOM 714 O O . GLN A 1 88 ? 12.566 14.608 -1.067 1.00 79.56 88 GLN A O 1
ATOM 719 N N . PRO A 1 89 ? 13.654 12.671 -1.431 1.00 84.50 89 PRO A N 1
ATOM 720 C CA . PRO A 1 89 ? 12.668 12.183 -2.380 1.00 84.50 89 PRO A CA 1
ATOM 721 C C . PRO A 1 89 ? 11.366 11.843 -1.653 1.00 84.50 89 PRO A C 1
ATOM 723 O O . PRO A 1 89 ? 11.374 11.285 -0.552 1.00 84.50 89 PRO A O 1
ATOM 726 N N . GLN A 1 90 ? 10.248 12.156 -2.305 1.00 86.88 90 GLN A N 1
ATOM 727 C CA . GLN A 1 90 ? 8.894 11.972 -1.784 1.00 86.88 90 GLN A CA 1
ATOM 728 C C . GLN A 1 90 ? 8.627 10.560 -1.238 1.00 86.88 90 GLN A C 1
ATOM 730 O O . GLN A 1 90 ? 7.852 10.402 -0.298 1.00 86.88 90 GLN A O 1
ATOM 735 N N . CYS A 1 91 ? 9.278 9.525 -1.780 1.00 88.88 91 CYS A N 1
ATOM 736 C CA . CYS A 1 91 ? 9.112 8.155 -1.298 1.00 88.88 91 CYS A CA 1
ATOM 737 C C . CYS A 1 91 ? 9.488 7.966 0.180 1.00 88.88 91 CYS A C 1
ATOM 739 O O . CYS A 1 91 ? 8.867 7.139 0.840 1.00 88.88 91 CYS A O 1
ATOM 741 N N . PHE A 1 92 ? 10.465 8.709 0.713 1.00 89.12 92 PHE A N 1
ATOM 742 C CA . PHE A 1 92 ? 10.807 8.605 2.135 1.00 89.12 92 PHE A CA 1
ATOM 743 C C . PHE A 1 92 ? 9.781 9.302 3.018 1.00 89.12 92 PHE A C 1
ATOM 745 O O . PHE A 1 92 ? 9.425 8.746 4.047 1.00 89.12 92 PHE A O 1
ATOM 752 N N . SER A 1 93 ? 9.246 10.446 2.588 1.00 88.75 93 SER A N 1
ATOM 753 C CA . SER A 1 93 ? 8.175 11.130 3.318 1.00 88.75 93 SER A CA 1
ATOM 754 C C . SER A 1 93 ? 6.923 10.259 3.416 1.00 88.75 93 SER A C 1
ATOM 756 O O . SER A 1 93 ? 6.370 10.104 4.497 1.00 88.75 93 SER A O 1
ATOM 758 N N . VAL A 1 94 ? 6.527 9.612 2.313 1.00 89.50 94 VAL A N 1
ATOM 759 C CA . VAL A 1 94 ? 5.397 8.666 2.316 1.00 89.50 94 VAL A CA 1
ATOM 760 C C . VAL A 1 94 ? 5.702 7.450 3.194 1.00 89.50 94 VAL A C 1
ATOM 762 O O . VAL A 1 94 ? 4.835 6.978 3.918 1.00 89.50 94 VAL A O 1
ATOM 765 N N . LEU A 1 95 ? 6.933 6.930 3.161 1.00 90.88 95 LEU A N 1
ATOM 766 C CA . LEU A 1 95 ? 7.321 5.815 4.027 1.00 90.88 95 LEU A CA 1
ATOM 767 C C . LEU A 1 95 ? 7.260 6.196 5.514 1.00 90.88 95 LEU A C 1
ATOM 769 O O . LEU A 1 95 ? 6.786 5.404 6.321 1.00 90.88 95 LEU A O 1
ATOM 773 N N . GLU A 1 96 ? 7.721 7.389 5.876 1.00 90.00 96 GLU A N 1
ATOM 774 C CA . GLU A 1 96 ? 7.663 7.901 7.247 1.00 90.00 96 GLU A CA 1
ATOM 775 C C . GLU A 1 96 ? 6.220 8.146 7.702 1.00 90.00 96 GLU A C 1
ATOM 777 O O . GLU A 1 96 ? 5.859 7.792 8.825 1.00 90.00 96 GLU A O 1
ATOM 782 N N . GLU A 1 97 ? 5.367 8.660 6.815 1.00 89.44 97 GLU A N 1
ATOM 783 C CA . GLU A 1 97 ? 3.929 8.765 7.058 1.00 89.44 97 GLU A CA 1
ATOM 784 C C . GLU A 1 97 ? 3.344 7.383 7.367 1.00 89.44 97 GLU A C 1
ATOM 786 O O . GLU A 1 97 ? 2.774 7.199 8.436 1.00 89.44 97 GLU A O 1
ATOM 791 N N . ILE A 1 98 ? 3.600 6.379 6.521 1.00 90.31 98 ILE A N 1
ATOM 792 C CA . ILE A 1 98 ? 3.131 4.998 6.730 1.00 90.31 98 ILE A CA 1
ATOM 793 C C . ILE A 1 98 ? 3.624 4.422 8.062 1.00 90.31 98 ILE A C 1
ATOM 795 O O . ILE A 1 98 ? 2.856 3.785 8.781 1.00 90.31 98 ILE A O 1
ATOM 799 N N . LEU A 1 99 ? 4.895 4.638 8.408 1.00 88.69 99 LEU A N 1
ATOM 800 C CA . LEU A 1 99 ? 5.481 4.135 9.654 1.00 88.69 99 LEU A CA 1
ATOM 801 C C . LEU A 1 99 ? 4.959 4.862 10.902 1.00 88.69 99 LEU A C 1
ATOM 803 O O . LEU A 1 99 ? 4.970 4.282 11.987 1.00 88.69 99 LEU A O 1
ATOM 807 N N . SER A 1 100 ? 4.506 6.110 10.766 1.00 90.00 100 SER A N 1
ATOM 808 C CA . SER A 1 100 ? 3.939 6.906 11.862 1.00 90.00 100 SER A CA 1
ATOM 809 C C . SER A 1 100 ? 2.420 6.752 12.012 1.00 90.00 100 SER A C 1
ATOM 811 O O . SER A 1 100 ? 1.849 7.247 12.990 1.00 90.00 100 SER A O 1
ATOM 813 N N . MET A 1 101 ? 1.757 6.022 11.105 1.00 88.75 101 MET A N 1
ATOM 814 C CA . MET A 1 101 ? 0.331 5.704 11.207 1.00 88.75 101 MET A CA 1
ATOM 815 C C . MET A 1 101 ? 0.039 4.879 12.463 1.00 88.75 101 MET A C 1
ATOM 817 O O . MET A 1 101 ? 0.604 3.810 12.691 1.00 88.75 101 MET A O 1
ATOM 821 N N . LYS A 1 102 ? -0.929 5.340 13.258 1.00 89.19 102 LYS A N 1
ATOM 822 C CA . LYS A 1 102 ? -1.466 4.584 14.393 1.00 89.19 102 LYS A CA 1
ATOM 823 C C . LYS A 1 102 ? -2.716 3.846 13.946 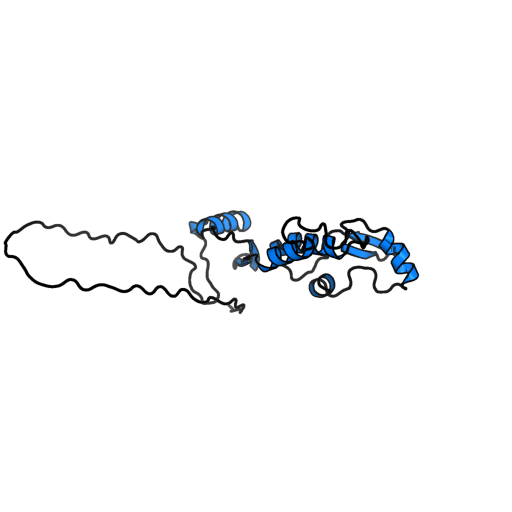1.00 89.19 102 LYS A C 1
ATOM 825 O O . LYS A 1 102 ? -3.761 4.460 13.771 1.00 89.19 102 LYS A O 1
ATOM 830 N N . VAL A 1 103 ? -2.617 2.537 13.748 1.00 88.62 103 VAL A N 1
ATOM 831 C CA . VAL A 1 103 ? -3.755 1.704 13.339 1.00 88.62 103 VAL A CA 1
ATOM 832 C C . VAL A 1 103 ? -4.210 0.851 14.516 1.00 88.62 103 VAL A C 1
ATOM 834 O O . VAL A 1 103 ? -3.392 0.218 15.179 1.00 88.62 103 VAL A O 1
ATOM 837 N N . VAL A 1 104 ? -5.517 0.824 14.771 1.00 88.44 104 VAL A N 1
ATOM 838 C CA . VAL A 1 104 ? -6.141 -0.094 15.727 1.00 88.44 104 VAL A CA 1
ATOM 839 C C . VAL A 1 104 ? -6.886 -1.178 14.972 1.00 88.44 104 VAL A C 1
ATOM 841 O O . VAL A 1 104 ? -7.660 -0.902 14.055 1.00 88.44 104 VAL A O 1
ATOM 844 N N . HIS A 1 105 ? -6.657 -2.419 15.386 1.00 89.44 105 HIS A N 1
ATOM 845 C CA . HIS A 1 105 ? -7.348 -3.590 14.872 1.00 89.44 105 HIS A CA 1
ATOM 846 C C . HIS A 1 105 ? -8.387 -4.046 15.893 1.00 89.44 105 HIS A C 1
ATOM 848 O O . HIS A 1 105 ? -8.063 -4.273 17.057 1.00 89.44 105 HIS A O 1
ATOM 854 N N . ILE A 1 106 ? -9.637 -4.163 15.457 1.00 88.50 106 ILE A N 1
ATOM 855 C CA . ILE A 1 106 ? -10.773 -4.538 16.294 1.00 88.50 106 ILE A CA 1
ATOM 856 C C . ILE A 1 106 ? -11.363 -5.817 15.729 1.00 88.50 106 ILE A C 1
ATOM 858 O O . ILE A 1 106 ? -11.881 -5.836 14.613 1.00 88.50 106 ILE A O 1
ATOM 862 N N . LEU A 1 107 ? -11.280 -6.890 16.506 1.00 89.62 107 LEU A N 1
ATOM 863 C CA . LEU A 1 107 ? -11.955 -8.137 16.192 1.00 89.62 107 LEU A CA 1
ATOM 864 C C . LEU A 1 107 ? -13.414 -8.034 16.637 1.00 89.62 107 LEU A C 1
ATOM 866 O O . LEU A 1 107 ? -13.705 -7.931 17.828 1.00 89.62 107 LEU A O 1
ATOM 870 N N . ASN A 1 108 ? -14.335 -8.088 15.682 1.00 88.50 108 ASN A N 1
ATOM 871 C CA . ASN A 1 108 ? -15.742 -8.269 15.990 1.00 88.50 108 ASN A CA 1
ATOM 872 C C . ASN A 1 108 ? -15.984 -9.748 16.305 1.00 88.50 108 ASN A C 1
ATOM 874 O O . ASN A 1 108 ? -15.928 -10.596 15.417 1.00 88.50 108 ASN A O 1
ATOM 878 N N . MET A 1 109 ? -16.276 -10.054 17.567 1.00 87.69 109 MET A N 1
ATOM 879 C CA . MET A 1 109 ? -16.522 -11.428 18.015 1.00 87.69 109 MET A CA 1
ATOM 880 C C . MET A 1 109 ? -17.804 -12.031 17.427 1.00 87.69 109 MET A C 1
ATOM 882 O O . MET A 1 109 ? -17.873 -13.242 17.248 1.00 87.69 109 MET A O 1
ATOM 886 N N . ALA A 1 110 ? -18.806 -11.210 17.092 1.00 85.12 110 ALA A N 1
ATOM 887 C CA . ALA A 1 110 ? -20.064 -11.693 16.526 1.00 85.12 110 ALA A CA 1
ATOM 888 C C . ALA A 1 110 ? -19.923 -12.096 15.049 1.00 85.12 110 ALA A C 1
ATOM 890 O O . ALA A 1 110 ? -20.485 -13.103 14.629 1.00 85.12 110 ALA A O 1
ATOM 891 N N . SER A 1 111 ? -19.173 -11.320 14.259 1.00 86.31 111 SER A N 1
ATOM 892 C CA . SER A 1 111 ? -18.940 -11.607 12.834 1.00 86.31 111 SER A CA 1
ATOM 893 C C . SER A 1 111 ? -17.636 -12.359 12.564 1.00 86.31 111 SER A C 1
ATOM 895 O O . SER A 1 111 ? -17.421 -12.812 11.441 1.00 86.31 111 SER A O 1
ATOM 897 N N . THR A 1 112 ? -16.758 -12.497 13.562 1.00 88.38 112 THR A N 1
ATOM 898 C CA . THR A 1 112 ? -15.387 -13.034 13.455 1.00 88.38 112 THR A CA 1
ATOM 899 C C . THR A 1 112 ? -14.500 -12.291 12.445 1.00 88.38 112 THR A C 1
ATOM 901 O O . THR A 1 112 ? -13.537 -12.844 11.918 1.00 88.38 112 THR A O 1
ATOM 904 N N . GLN A 1 113 ? -14.813 -11.022 12.164 1.00 87.44 113 GLN A N 1
ATOM 905 C CA . GLN A 1 113 ? -14.060 -10.184 11.229 1.00 87.44 113 GLN A CA 1
ATOM 906 C C . GLN A 1 113 ? -13.180 -9.171 11.959 1.00 87.44 113 GLN A C 1
ATOM 908 O O . GLN A 1 113 ? -13.572 -8.598 12.975 1.00 87.44 113 GLN A O 1
ATOM 913 N N . VAL A 1 114 ? -11.989 -8.925 11.410 1.00 88.88 114 VAL A N 1
ATOM 914 C CA . VAL A 1 114 ? -11.065 -7.901 11.906 1.00 88.88 114 VAL A CA 1
ATOM 915 C C . VAL A 1 114 ? -11.272 -6.612 11.120 1.00 88.88 114 VAL A C 1
ATOM 917 O O . VAL A 1 114 ? -10.998 -6.549 9.920 1.00 88.88 114 VAL A O 1
ATOM 920 N N . HIS A 1 115 ? -11.708 -5.574 11.819 1.00 88.31 115 HIS A N 1
ATOM 921 C CA . HIS A 1 115 ? -11.824 -4.214 11.309 1.00 88.31 115 HIS A CA 1
ATOM 922 C C . HIS A 1 115 ? -10.558 -3.432 11.657 1.00 88.31 115 HIS A C 1
ATOM 924 O O . HIS A 1 115 ? -10.002 -3.588 12.742 1.00 88.31 115 HIS A O 1
ATOM 930 N N . SER A 1 116 ? -10.056 -2.623 10.726 1.00 89.31 116 SER A N 1
ATOM 931 C CA . SER A 1 116 ? -8.820 -1.853 10.912 1.00 89.31 116 SER A CA 1
ATOM 932 C C . SER A 1 116 ? -9.109 -0.372 10.744 1.00 89.31 116 SER A C 1
ATOM 934 O O . SER A 1 116 ? -9.651 0.046 9.724 1.00 89.31 116 SER A O 1
ATOM 936 N N . PHE A 1 117 ? -8.729 0.417 11.741 1.00 88.81 117 PHE A N 1
ATOM 937 C CA . PHE A 1 117 ? -9.072 1.827 11.839 1.00 88.81 117 PHE A CA 1
ATOM 938 C C . PHE A 1 117 ? -7.806 2.659 12.031 1.00 88.81 117 PHE A C 1
ATOM 940 O O . PHE A 1 117 ? -7.057 2.440 12.980 1.00 88.81 117 PHE A O 1
ATOM 947 N N . LEU A 1 118 ? -7.575 3.636 11.150 1.00 89.19 118 LEU A N 1
ATOM 948 C CA . LEU A 1 118 ? -6.555 4.663 11.372 1.00 89.19 118 LEU A CA 1
ATOM 949 C C . LEU A 1 118 ? -7.023 5.597 12.488 1.00 89.19 118 LEU A C 1
ATOM 951 O O . LEU A 1 118 ? -8.153 6.086 12.417 1.00 89.19 118 LEU A O 1
ATOM 955 N N . LEU A 1 119 ? -6.175 5.831 13.483 1.00 88.12 119 LEU A N 1
ATOM 956 C CA . LEU A 1 119 ? -6.410 6.788 14.555 1.00 88.12 119 LEU A CA 1
ATOM 957 C C . LEU A 1 119 ? -5.694 8.102 14.273 1.00 88.12 119 LEU A C 1
ATOM 959 O O . LEU A 1 119 ? -4.488 8.122 14.007 1.00 88.12 119 LEU A O 1
ATOM 963 N N . SER A 1 120 ? -6.424 9.203 14.416 1.00 85.00 120 SER A N 1
ATOM 964 C CA . SER A 1 120 ? -5.811 10.530 14.507 1.00 85.00 120 SER A CA 1
ATOM 965 C C . SER A 1 120 ? -5.324 10.799 15.941 1.00 85.00 120 SER A C 1
ATOM 967 O O . SER A 1 120 ? -5.917 10.292 16.893 1.00 85.00 120 SER A O 1
ATOM 969 N N . PRO A 1 121 ? -4.253 11.592 16.139 1.00 80.12 121 PRO A N 1
ATOM 970 C CA . PRO A 1 121 ? -3.719 11.882 17.474 1.00 80.12 121 PRO A CA 1
ATOM 971 C C . PRO A 1 121 ? -4.730 12.578 18.400 1.00 80.12 121 PRO A C 1
ATOM 973 O O . PRO A 1 121 ? -4.680 12.363 19.608 1.00 80.12 121 PRO A O 1
ATOM 976 N N . ASP A 1 122 ? -5.664 13.341 17.832 1.00 80.75 122 ASP A N 1
ATOM 977 C CA . ASP A 1 122 ? -6.716 14.057 18.564 1.00 80.75 122 ASP A CA 1
ATOM 978 C C . ASP A 1 122 ? -8.033 13.262 18.655 1.00 80.75 122 ASP A C 1
ATOM 980 O O . ASP A 1 122 ? -9.046 13.762 19.148 1.00 80.75 122 ASP A O 1
ATOM 984 N N . GLU A 1 123 ? -8.055 12.022 18.153 1.00 79.81 123 GLU A N 1
ATOM 985 C CA . GLU A 1 123 ? -9.273 11.221 18.102 1.00 79.81 123 GLU A CA 1
ATOM 986 C C . GLU A 1 123 ? -9.598 10.605 19.468 1.00 79.81 123 GLU A C 1
ATOM 988 O O . GLU A 1 123 ? -8.859 9.789 20.020 1.00 79.81 123 GLU A O 1
ATOM 993 N N . GLY A 1 124 ? -10.757 10.978 20.011 1.00 83.12 124 GLY A N 1
ATOM 994 C CA . GLY A 1 124 ? -11.304 10.363 21.2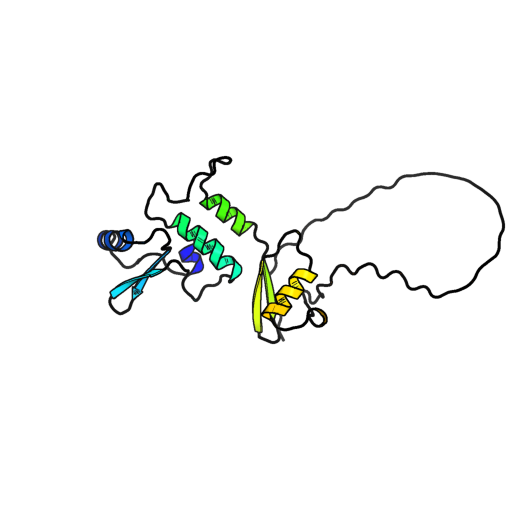14 1.00 83.12 124 GLY A CA 1
ATOM 995 C C . GLY A 1 124 ? -11.980 9.019 20.932 1.00 83.12 124 GLY A C 1
ATOM 996 O O . GLY A 1 124 ? -12.512 8.780 19.848 1.00 83.12 124 GLY A O 1
ATOM 997 N N . LEU A 1 125 ? -12.069 8.168 21.959 1.00 84.69 125 LEU A N 1
ATOM 998 C CA . LEU A 1 125 ? -12.712 6.849 21.864 1.00 84.69 125 LEU A CA 1
ATOM 999 C C . LEU A 1 125 ? -14.169 6.920 21.368 1.00 84.69 125 LEU A C 1
ATOM 1001 O O . LEU A 1 125 ? -14.620 6.012 20.682 1.00 84.69 125 LEU A O 1
ATOM 1005 N N . HIS A 1 126 ? -14.893 8.008 21.650 1.00 85.88 126 HIS A N 1
ATOM 1006 C CA . HIS A 1 126 ? -16.263 8.183 21.162 1.00 85.88 126 HIS A CA 1
ATOM 1007 C C . HIS A 1 126 ? -16.348 8.277 19.626 1.00 85.88 126 HIS A C 1
ATOM 1009 O O . HIS A 1 126 ? -17.228 7.664 19.031 1.00 85.88 126 HIS A O 1
ATOM 1015 N N . SER A 1 127 ? -15.410 8.983 18.979 1.00 88.19 127 SER A N 1
ATOM 1016 C CA . SER A 1 127 ? -15.327 9.059 17.509 1.00 88.19 127 SER A CA 1
ATOM 1017 C C . SER A 1 127 ? -15.055 7.681 16.908 1.00 88.19 127 SER A C 1
ATOM 1019 O O . SER A 1 127 ? -15.719 7.253 15.962 1.00 88.19 127 SER A O 1
ATOM 1021 N N . LEU A 1 128 ? -14.136 6.932 17.526 1.00 88.12 128 LEU A N 1
ATOM 1022 C CA . LEU A 1 128 ? -13.847 5.564 17.119 1.00 88.12 128 LEU A CA 1
ATOM 1023 C C . LEU A 1 128 ? -15.092 4.667 17.241 1.00 88.12 128 LEU A C 1
ATOM 1025 O O . LEU A 1 128 ? -15.397 3.930 16.309 1.00 88.12 128 LEU A O 1
ATOM 1029 N N . GLN A 1 129 ? -15.856 4.765 18.335 1.00 87.50 129 GLN A N 1
ATOM 1030 C CA . GLN A 1 129 ? -17.101 4.003 18.517 1.00 87.50 129 GLN A CA 1
ATOM 1031 C C . GLN A 1 129 ? -18.154 4.314 17.447 1.00 87.50 129 GLN A C 1
ATOM 1033 O O . GLN A 1 129 ? -18.819 3.399 16.964 1.00 87.50 129 GLN A O 1
ATOM 1038 N N . GLN A 1 130 ? -18.282 5.576 17.027 1.00 88.00 130 GLN A N 1
ATOM 1039 C CA . GLN A 1 130 ? -19.183 5.955 15.931 1.00 88.00 130 GLN A CA 1
ATOM 1040 C C . GLN A 1 130 ? -18.762 5.321 14.597 1.00 88.00 130 GLN A C 1
ATOM 1042 O O . GLN A 1 130 ? -19.606 4.851 13.835 1.00 88.00 130 GLN A O 1
ATOM 1047 N N . ARG A 1 131 ? -17.456 5.246 14.318 1.00 88.75 131 ARG A N 1
ATOM 1048 C CA . ARG A 1 131 ? -16.935 4.557 13.124 1.00 88.75 131 ARG A CA 1
ATOM 1049 C C . ARG A 1 131 ? -17.162 3.049 13.182 1.00 88.75 131 ARG A C 1
ATOM 1051 O O . ARG A 1 131 ? -17.548 2.450 12.183 1.00 88.75 131 ARG A O 1
ATOM 1058 N N . ILE A 1 132 ? -16.973 2.444 14.354 1.00 88.06 132 ILE A N 1
ATOM 1059 C CA . ILE A 1 132 ? -17.282 1.027 14.575 1.00 88.06 132 ILE A CA 1
ATOM 1060 C C . ILE A 1 132 ? -18.776 0.775 14.373 1.00 88.06 132 ILE A C 1
ATOM 1062 O O . ILE A 1 132 ? -19.139 -0.225 13.759 1.00 88.06 132 ILE A O 1
ATOM 1066 N N . GLU A 1 133 ? -19.645 1.673 14.843 1.00 89.25 133 GLU A N 1
ATOM 1067 C CA . GLU A 1 133 ? -21.096 1.574 14.653 1.00 89.25 133 GLU A CA 1
ATOM 1068 C C . GLU A 1 133 ? -21.455 1.586 13.164 1.00 89.25 133 GLU A C 1
ATOM 1070 O O . GLU A 1 133 ? -22.244 0.752 12.724 1.00 89.25 133 GLU A O 1
ATOM 1075 N N . ALA A 1 134 ? -20.813 2.450 12.373 1.00 88.00 134 ALA A N 1
ATOM 1076 C CA . ALA A 1 134 ? -21.023 2.512 10.929 1.00 88.00 134 ALA A CA 1
ATOM 1077 C C . ALA A 1 134 ? -20.613 1.220 10.192 1.00 88.00 134 ALA A C 1
ATOM 1079 O O . ALA A 1 134 ? -21.274 0.843 9.226 1.00 88.00 134 ALA A O 1
ATOM 1080 N N . GLU A 1 135 ? -19.554 0.530 10.632 1.00 86.38 135 GLU A N 1
ATOM 1081 C CA . GLU A 1 135 ? -19.087 -0.708 9.983 1.00 86.38 135 GLU A CA 1
ATOM 1082 C C . GLU A 1 135 ? -19.753 -1.984 10.514 1.00 86.38 135 GLU A C 1
ATOM 1084 O O . GLU A 1 135 ? -19.989 -2.923 9.754 1.00 86.38 135 GLU A O 1
ATOM 1089 N N . THR A 1 136 ? -20.036 -2.048 11.815 1.00 85.00 136 THR A N 1
ATOM 1090 C CA . THR A 1 136 ? -20.542 -3.263 12.479 1.00 85.00 136 THR A CA 1
ATOM 1091 C C . THR A 1 136 ? -22.053 -3.250 12.688 1.00 85.00 136 THR A C 1
ATOM 1093 O O . THR A 1 136 ? -22.639 -4.300 12.945 1.00 85.00 136 THR A O 1
ATOM 1096 N N . GLY A 1 137 ? -22.689 -2.076 12.616 1.00 84.25 137 GLY A N 1
ATOM 1097 C CA . GLY A 1 137 ? -24.099 -1.878 12.956 1.00 84.25 137 GLY A CA 1
ATOM 1098 C C . GLY A 1 137 ? -24.404 -1.952 14.457 1.00 84.25 137 GLY A C 1
ATOM 1099 O O . GLY A 1 137 ? -25.568 -1.862 14.847 1.00 84.25 137 GLY A O 1
ATOM 1100 N N . ILE A 1 138 ? -23.393 -2.126 15.315 1.00 83.94 138 ILE A N 1
ATOM 1101 C CA . ILE A 1 138 ? -23.569 -2.181 16.769 1.00 83.94 138 ILE A CA 1
ATOM 1102 C C . ILE A 1 138 ? -23.571 -0.753 17.308 1.00 83.94 138 ILE A C 1
ATOM 1104 O O . ILE A 1 138 ? -22.580 -0.038 17.176 1.00 83.94 138 ILE A O 1
ATOM 1108 N N . GLN A 1 139 ? -24.661 -0.350 17.960 1.00 81.69 139 GLN A N 1
ATOM 1109 C CA . GLN A 1 139 ? -24.783 0.981 18.558 1.00 81.69 139 GLN A CA 1
ATOM 1110 C C . GLN A 1 139 ? -23.655 1.267 19.551 1.00 81.69 139 GLN A C 1
ATOM 1112 O O . GLN A 1 139 ? -23.346 0.411 20.381 1.00 81.69 139 GLN A O 1
ATOM 1117 N N . HIS A 1 140 ? -23.099 2.482 19.536 1.00 77.44 140 HIS A N 1
ATOM 1118 C CA . HIS A 1 140 ? -22.002 2.892 20.427 1.00 77.44 140 HIS A CA 1
ATOM 1119 C C . HIS A 1 140 ? -22.245 2.595 21.922 1.00 77.44 140 HIS A C 1
ATOM 1121 O O . HIS A 1 140 ? -21.298 2.300 22.647 1.00 77.44 140 HIS A O 1
ATOM 1127 N N . LEU A 1 141 ? -23.500 2.630 22.390 1.00 76.69 141 LEU A N 1
ATOM 1128 C CA . LEU A 1 141 ? -23.894 2.306 23.772 1.00 76.69 141 LEU A CA 1
ATOM 1129 C C . LEU A 1 141 ? -23.784 0.815 24.123 1.00 76.69 141 LEU A C 1
ATOM 1131 O O . LEU A 1 141 ? -23.630 0.479 25.294 1.00 76.69 141 LEU A O 1
ATOM 1135 N N . HIS A 1 142 ? -23.879 -0.069 23.131 1.00 81.69 142 HIS A N 1
ATOM 1136 C CA . HIS A 1 142 ? -23.800 -1.524 23.296 1.00 81.69 142 HIS A CA 1
ATOM 1137 C C . HIS A 1 142 ? -22.425 -2.086 22.910 1.00 81.69 142 HIS A C 1
ATOM 1139 O O . HIS A 1 142 ? -22.210 -3.294 22.976 1.00 81.69 142 HIS A O 1
ATOM 1145 N N . GLN A 1 143 ? -21.491 -1.228 22.492 1.00 82.56 143 GLN A N 1
ATOM 1146 C CA . GLN A 1 143 ? -20.135 -1.643 22.161 1.00 82.56 143 GLN A CA 1
ATOM 1147 C C . GLN A 1 143 ? -19.313 -1.855 23.434 1.00 82.56 143 GLN A C 1
ATOM 1149 O O . GLN A 1 143 ? -18.831 -0.906 24.057 1.00 82.56 143 GLN A O 1
ATOM 1154 N N . GLU A 1 144 ? -19.093 -3.118 23.784 1.00 84.81 144 GLU A N 1
ATOM 1155 C CA . GLU A 1 144 ? -18.123 -3.510 24.800 1.00 84.81 144 GLU A CA 1
ATOM 1156 C C . GLU A 1 144 ? -16.776 -3.805 24.131 1.00 84.81 144 GLU A C 1
ATOM 1158 O O . GLU A 1 144 ? -16.564 -4.865 23.547 1.00 84.81 144 GLU A O 1
ATOM 1163 N N . LEU A 1 145 ? -15.857 -2.836 24.181 1.00 85.56 145 LEU A N 1
ATOM 1164 C CA . LEU A 1 145 ? -14.508 -2.978 23.632 1.00 85.56 145 LEU A CA 1
ATOM 1165 C C . LEU A 1 145 ? -13.569 -3.527 24.704 1.00 85.56 145 LEU A C 1
ATOM 1167 O O . LEU A 1 145 ? -13.289 -2.842 25.688 1.00 85.56 145 LEU A O 1
ATOM 1171 N N . LEU A 1 146 ? -13.063 -4.742 24.512 1.00 87.38 146 LEU A N 1
ATOM 1172 C CA . LEU A 1 146 ? -12.102 -5.368 25.416 1.00 87.38 146 LEU A CA 1
ATOM 1173 C C . LEU A 1 146 ? -10.702 -5.365 24.799 1.00 87.38 146 LEU A C 1
ATOM 1175 O O . LEU A 1 146 ? -10.531 -5.596 23.604 1.00 87.38 146 LEU A O 1
ATOM 1179 N N . GLN A 1 147 ? -9.697 -5.113 25.633 1.00 85.81 147 GLN A N 1
ATOM 1180 C CA . GLN A 1 147 ? -8.295 -5.343 25.285 1.00 85.81 147 GLN A CA 1
ATOM 1181 C C . GLN A 1 147 ? -7.947 -6.827 25.436 1.00 85.81 147 GLN A C 1
ATOM 1183 O O . GLN A 1 147 ? -8.651 -7.566 26.123 1.00 85.81 147 GLN A O 1
ATOM 1188 N N . GLU A 1 148 ? -6.801 -7.242 24.894 1.00 79.38 148 GLU A N 1
ATOM 1189 C CA . GLU A 1 148 ? -6.249 -8.597 25.082 1.00 79.38 148 GLU A CA 1
ATOM 1190 C C . GLU A 1 148 ? -6.113 -8.999 26.564 1.00 79.38 148 GLU A C 1
ATOM 1192 O O . GLU A 1 148 ? -6.239 -10.166 26.918 1.00 79.38 148 GLU A O 1
ATOM 1197 N N . THR A 1 149 ? -5.944 -8.022 27.460 1.00 81.19 149 THR A N 1
ATOM 1198 C CA . THR A 1 149 ? -5.871 -8.231 28.915 1.00 81.19 149 THR A CA 1
ATOM 1199 C C . THR A 1 149 ? -7.235 -8.466 29.579 1.00 81.19 149 THR A C 1
ATOM 1201 O O . THR A 1 149 ? -7.315 -8.553 30.804 1.00 81.19 149 THR A O 1
ATOM 1204 N N . GLY A 1 150 ? -8.327 -8.510 28.809 1.00 76.69 150 GLY A N 1
ATOM 1205 C CA . GLY A 1 150 ? -9.700 -8.626 29.315 1.00 76.69 150 GLY A CA 1
ATOM 1206 C C . GLY A 1 150 ? -10.233 -7.345 29.967 1.00 76.69 150 GLY A C 1
ATOM 1207 O O . GLY A 1 150 ? -11.322 -7.340 30.543 1.00 76.69 150 GLY A O 1
ATOM 1208 N N . ARG A 1 151 ? -9.483 -6.238 29.900 1.00 83.94 151 ARG A N 1
ATOM 1209 C CA . ARG A 1 151 ? -9.904 -4.941 30.442 1.00 83.94 151 ARG A CA 1
ATOM 1210 C C . ARG A 1 151 ? -10.795 -4.211 29.445 1.00 83.94 151 ARG A C 1
ATOM 1212 O O . ARG A 1 151 ? -10.472 -4.124 28.264 1.00 83.94 151 ARG A O 1
ATOM 1219 N N . LEU A 1 152 ? -11.886 -3.631 29.943 1.00 80.06 152 LEU A N 1
ATOM 1220 C CA . LEU A 1 152 ? -12.771 -2.803 29.129 1.00 80.06 152 LEU A CA 1
ATOM 1221 C C . LEU A 1 152 ? -12.085 -1.472 28.788 1.00 80.06 152 LEU A C 1
ATOM 1223 O O . LEU A 1 152 ? -11.717 -0.712 29.691 1.00 80.06 152 LEU A O 1
ATOM 1227 N N . CYS A 1 153 ? -11.979 -1.168 27.497 1.00 70.81 153 CYS A N 1
ATOM 1228 C CA . CYS A 1 153 ? -11.632 0.150 26.979 1.00 70.81 153 CYS A CA 1
ATOM 1229 C C . CYS A 1 153 ? -12.767 1.121 27.311 1.00 70.81 153 CYS A C 1
ATOM 1231 O O . CYS A 1 153 ? -13.702 1.307 26.536 1.00 70.81 153 CYS A O 1
ATOM 1233 N N . ARG A 1 154 ? -12.715 1.727 28.497 1.00 65.50 154 ARG A N 1
ATOM 1234 C CA . ARG A 1 154 ? -13.619 2.820 28.856 1.00 65.50 154 ARG A CA 1
ATOM 1235 C C . ARG A 1 154 ? -13.021 4.146 28.420 1.00 65.50 154 ARG A C 1
ATOM 1237 O O . ARG A 1 154 ? -11.818 4.363 28.549 1.00 65.50 154 ARG A O 1
ATOM 1244 N N . LEU A 1 155 ? -13.895 5.066 28.014 1.00 54.78 155 LEU A N 1
ATOM 1245 C CA . LEU A 1 155 ? -13.587 6.492 28.071 1.00 54.78 155 LEU A CA 1
ATOM 1246 C C . LEU A 1 155 ? -13.080 6.797 29.492 1.00 54.78 155 LEU A C 1
ATOM 1248 O O . LEU A 1 155 ? -13.649 6.238 30.441 1.00 54.78 155 LEU A O 1
ATOM 1252 N N . PRO A 1 156 ? -12.059 7.657 29.680 1.00 45.38 156 PRO A N 1
ATOM 1253 C CA . PRO A 1 156 ? -11.837 8.257 30.985 1.00 45.38 156 PRO A CA 1
ATOM 1254 C C . PRO A 1 156 ? -13.159 8.925 31.344 1.00 45.38 156 PRO A C 1
ATOM 1256 O O . PRO A 1 156 ? -13.569 9.905 30.724 1.00 45.38 156 PRO A O 1
ATOM 1259 N N . ALA A 1 157 ? -13.912 8.278 32.232 1.00 41.34 157 ALA A N 1
ATOM 1260 C CA . ALA A 1 157 ? -15.242 8.722 32.566 1.00 41.34 157 ALA A CA 1
ATOM 1261 C C . ALA A 1 157 ? -15.101 10.163 33.039 1.00 41.34 157 ALA A C 1
ATOM 1263 O O . ALA A 1 157 ? -14.280 10.440 33.917 1.00 41.34 157 ALA A O 1
ATOM 1264 N N . GLN A 1 158 ? -15.902 11.058 32.451 1.00 43.44 158 GLN A N 1
ATOM 1265 C CA . GLN A 1 158 ? -16.292 12.299 33.103 1.00 43.44 158 GLN A CA 1
ATOM 1266 C C . GLN A 1 158 ? -16.434 11.979 34.586 1.00 43.44 158 GLN A C 1
ATOM 1268 O O . GLN A 1 158 ? -17.202 11.076 34.940 1.00 43.44 158 GLN A O 1
ATOM 1273 N N . ALA A 1 159 ? -15.597 12.612 35.409 1.00 33.66 159 ALA A N 1
ATOM 1274 C CA . ALA A 1 159 ? -15.581 12.398 36.841 1.00 33.66 159 ALA A CA 1
ATOM 1275 C C . ALA A 1 159 ? -17.033 12.451 37.312 1.00 33.66 159 ALA A C 1
ATOM 1277 O O . ALA A 1 159 ? -17.672 13.498 37.218 1.00 33.66 159 ALA A O 1
ATOM 1278 N N . ARG A 1 160 ? -17.591 11.307 37.731 1.00 32.34 160 ARG A N 1
ATOM 1279 C CA . ARG A 1 160 ? -18.907 11.300 38.367 1.00 32.34 160 ARG A CA 1
ATOM 1280 C C . ARG A 1 160 ? -18.782 12.286 39.529 1.00 32.34 160 ARG A C 1
ATOM 1282 O O . ARG A 1 160 ? -17.943 12.028 40.397 1.00 32.34 160 ARG A O 1
ATOM 1289 N N . PRO A 1 161 ? -19.538 13.398 39.575 1.00 35.53 161 PRO A N 1
ATOM 1290 C CA . PRO A 1 161 ? -19.566 14.180 40.793 1.00 35.53 161 PRO A CA 1
ATOM 1291 C C . PRO A 1 161 ? -20.057 13.234 41.896 1.00 35.53 161 PRO A C 1
ATOM 1293 O O . PRO A 1 161 ? -20.997 12.465 41.663 1.00 35.53 161 PRO A O 1
ATOM 1296 N N . PRO A 1 162 ? -19.399 13.197 43.064 1.00 37.06 162 PRO A N 1
ATOM 1297 C CA . PRO A 1 162 ? -19.848 12.342 44.143 1.00 37.06 162 PRO A CA 1
ATOM 1298 C C . PRO A 1 162 ? -21.253 12.787 44.547 1.00 37.06 162 PRO A C 1
ATOM 1300 O O . PRO A 1 162 ? -21.447 13.866 45.102 1.00 37.06 162 PRO A O 1
ATOM 1303 N N . SER A 1 163 ? -22.243 11.943 44.269 1.00 43.50 163 SER A N 1
ATOM 1304 C CA . SER A 1 163 ? -23.578 12.074 44.833 1.00 43.50 163 SER A CA 1
ATOM 1305 C C . SER A 1 163 ? -23.461 11.960 46.354 1.00 43.50 163 SER A C 1
ATOM 1307 O O . SER A 1 163 ? -23.329 10.860 46.887 1.00 43.50 163 SER A O 1
ATOM 1309 N N . ARG A 1 164 ? -23.507 13.083 47.074 1.00 40.47 164 ARG A N 1
ATOM 1310 C CA . ARG A 1 164 ? -23.828 13.089 48.505 1.00 40.47 164 ARG A CA 1
ATOM 1311 C C . ARG A 1 164 ? -25.193 13.732 48.707 1.00 40.47 164 ARG A C 1
ATOM 1313 O O . ARG A 1 164 ? -25.325 14.949 48.776 1.00 40.47 164 ARG A O 1
ATOM 1320 N N . LEU A 1 165 ? -26.206 12.874 48.825 1.00 41.97 165 LEU A N 1
ATOM 1321 C CA . LEU A 1 165 ? -27.375 13.165 49.648 1.00 41.97 165 LEU A CA 1
ATOM 1322 C C . LEU A 1 165 ? -26.905 13.280 51.106 1.00 41.97 165 LEU A C 1
ATOM 1324 O O . LEU A 1 165 ? -26.231 12.381 51.604 1.00 41.97 165 LEU A O 1
ATOM 1328 N N . GLY A 1 166 ? -27.291 14.358 51.788 1.00 33.91 166 GLY A N 1
ATOM 1329 C CA . GLY A 1 166 ? -27.089 14.509 53.228 1.00 33.91 166 GLY A CA 1
ATOM 1330 C C . GLY A 1 166 ? -27.249 15.950 53.704 1.00 33.91 166 GLY A C 1
ATOM 1331 O O . GLY A 1 166 ? -26.272 16.678 53.819 1.00 33.91 166 GLY A O 1
ATOM 1332 N N . ARG A 1 167 ? -28.495 16.355 53.973 1.00 35.81 167 ARG A N 1
ATOM 1333 C CA . ARG A 1 167 ? -28.858 17.561 54.739 1.00 35.81 167 ARG A CA 1
ATOM 1334 C C . ARG A 1 167 ? -28.190 17.557 56.122 1.00 35.81 167 ARG A C 1
ATOM 1336 O O . ARG A 1 167 ? -28.398 16.592 56.846 1.00 35.81 167 ARG A O 1
ATOM 1343 N N . SER A 1 168 ? -27.585 18.680 56.518 1.00 29.97 168 SER A N 1
ATOM 1344 C CA . SER A 1 168 ? -27.943 19.460 57.726 1.00 29.97 168 SER A CA 1
ATOM 1345 C C . SER A 1 168 ? -26.969 20.632 57.942 1.00 29.97 168 SER A C 1
ATOM 1347 O O . SER A 1 168 ? -25.758 20.460 57.894 1.00 29.97 168 SER A O 1
ATOM 1349 N N . VAL A 1 169 ? -27.530 21.808 58.209 1.00 29.75 169 VAL A N 1
ATOM 1350 C CA . VAL A 1 169 ? -26.917 23.068 58.686 1.00 29.75 169 VAL A CA 1
ATOM 1351 C C . VAL A 1 169 ? -27.588 23.363 60.049 1.00 29.75 169 VAL A C 1
ATOM 1353 O O . VAL A 1 169 ? -28.701 22.849 60.219 1.00 29.75 169 VAL A O 1
ATOM 1356 N N . PRO A 1 170 ? -27.105 24.229 60.973 1.00 49.69 170 PRO A N 1
ATOM 1357 C CA . PRO A 1 170 ? -25.771 24.813 61.252 1.00 49.69 170 PRO A CA 1
ATOM 1358 C C . PRO A 1 170 ? -25.300 24.585 62.718 1.00 49.69 170 PRO A C 1
ATOM 1360 O O . PRO A 1 170 ? -26.110 24.240 63.570 1.00 49.69 170 PRO A O 1
ATOM 1363 N N . GLN A 1 171 ? -24.048 24.931 63.060 1.00 28.97 171 GLN A N 1
ATOM 1364 C CA . GLN A 1 171 ? -23.755 25.784 64.234 1.00 28.97 171 GLN A CA 1
ATOM 1365 C C . GLN A 1 171 ? -22.302 26.290 64.249 1.00 28.97 171 GLN A C 1
ATOM 1367 O O . GLN A 1 171 ? -21.393 25.636 63.748 1.00 28.97 171 GLN A O 1
ATOM 1372 N N . ALA A 1 172 ? -22.146 27.504 64.777 1.00 30.83 172 ALA A N 1
ATOM 1373 C CA . ALA A 1 172 ? -20.939 28.319 64.841 1.00 30.83 172 ALA A CA 1
ATOM 1374 C C . ALA A 1 172 ? -20.125 28.061 66.122 1.00 30.83 172 ALA A C 1
ATOM 1376 O O . ALA A 1 172 ? -20.732 27.777 67.144 1.00 30.83 172 ALA A O 1
ATOM 1377 N N . GLU A 1 173 ? -18.795 28.230 66.070 1.00 29.42 173 GLU A N 1
ATOM 1378 C CA . GLU A 1 173 ? -18.000 29.124 66.945 1.00 29.42 173 GLU A CA 1
ATOM 1379 C C . GLU A 1 173 ? -16.477 28.961 66.729 1.00 29.42 173 GLU A C 1
ATOM 1381 O O . GLU A 1 173 ? -15.928 27.878 66.870 1.00 29.42 173 GLU A O 1
ATOM 1386 N N . ASN A 1 174 ? -15.854 30.091 66.367 1.00 27.20 174 ASN A N 1
ATOM 1387 C CA . ASN A 1 174 ? -14.591 30.704 66.812 1.00 27.20 174 ASN A CA 1
ATOM 1388 C C . ASN A 1 174 ? -13.245 29.945 66.998 1.00 27.20 174 ASN A C 1
ATOM 1390 O O . ASN A 1 174 ? -13.148 28.881 67.596 1.00 27.20 174 ASN A O 1
ATOM 1394 N N . ILE A 1 175 ? -12.206 30.747 66.685 1.00 31.28 175 ILE A N 1
ATOM 1395 C CA . ILE A 1 175 ? -10.816 30.852 67.195 1.00 31.28 175 ILE A CA 1
ATOM 1396 C C . ILE A 1 175 ? -9.690 30.374 66.238 1.00 31.28 175 ILE A C 1
ATOM 1398 O O . ILE A 1 175 ? -9.575 29.202 65.901 1.00 31.28 175 ILE A O 1
ATOM 1402 N N . GLU A 1 176 ? -8.880 31.362 65.818 1.00 29.59 176 GLU A N 1
ATOM 1403 C CA . GLU A 1 176 ? -7.656 31.361 64.983 1.00 29.59 176 GLU A CA 1
ATOM 1404 C C . GLU A 1 176 ? -6.401 30.739 65.687 1.00 29.59 176 GLU A C 1
ATOM 1406 O O . GLU A 1 176 ? -6.543 30.155 66.759 1.00 29.59 176 GLU A O 1
ATOM 1411 N N . PRO A 1 177 ? -5.141 30.985 65.242 1.00 46.44 177 PRO A N 1
ATOM 1412 C CA . PRO A 1 177 ? -4.441 30.454 64.058 1.00 46.44 177 PRO A CA 1
ATOM 1413 C C . PRO A 1 177 ? -3.079 29.811 64.441 1.00 46.44 177 PRO A C 1
ATOM 1415 O O . PRO A 1 177 ? -2.558 30.103 65.506 1.00 46.44 177 PRO A O 1
ATOM 1418 N N . ASP 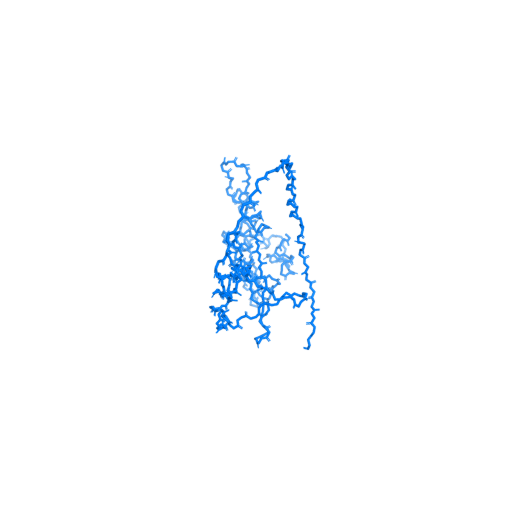A 1 178 ? -2.444 29.010 63.572 1.00 28.78 178 ASP A N 1
ATOM 1419 C CA . ASP A 1 178 ? -0.995 29.133 63.287 1.00 28.78 178 ASP A CA 1
ATOM 1420 C C . ASP A 1 178 ? -0.537 28.172 62.172 1.00 28.78 178 ASP A C 1
ATOM 1422 O O . ASP A 1 178 ? -1.019 27.045 62.062 1.00 28.78 178 ASP A O 1
ATOM 1426 N N . GLY A 1 179 ? 0.487 28.594 61.427 1.00 28.81 179 GLY A N 1
ATOM 1427 C CA . GLY A 1 179 ? 1.583 27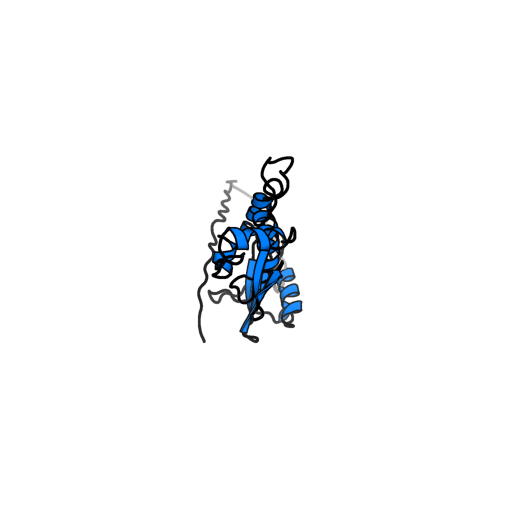.685 61.099 1.00 28.81 179 GLY A CA 1
ATOM 1428 C C . GLY A 1 179 ? 1.611 26.956 59.750 1.00 28.81 179 GLY A C 1
ATOM 1429 O O . GLY A 1 179 ? 1.292 25.778 59.660 1.00 28.81 179 GLY A O 1
ATOM 1430 N N . THR A 1 180 ? 2.308 27.590 58.803 1.00 31.11 180 THR A N 1
ATOM 1431 C CA . THR A 1 180 ? 3.324 26.969 57.918 1.00 31.11 180 THR A CA 1
ATOM 1432 C C . THR A 1 180 ? 2.892 26.427 56.544 1.00 31.11 180 THR A C 1
ATOM 1434 O O . THR A 1 180 ? 2.473 25.288 56.363 1.00 31.11 180 THR A O 1
ATOM 1437 N N . LEU A 1 181 ? 3.156 27.271 55.539 1.00 30.97 181 LEU A N 1
ATOM 1438 C CA . LEU A 1 181 ? 3.396 26.939 54.134 1.00 30.97 181 LEU A CA 1
ATOM 1439 C C . LEU A 1 181 ? 4.598 25.992 53.988 1.00 30.97 181 LEU A C 1
ATOM 1441 O O . LEU A 1 181 ? 5.705 26.404 54.320 1.00 30.97 181 LEU A O 1
ATOM 1445 N N . THR A 1 182 ? 4.416 24.821 53.369 1.00 31.20 182 THR A N 1
ATOM 1446 C CA . THR A 1 182 ? 5.493 24.188 52.587 1.00 31.20 182 THR A CA 1
ATOM 1447 C C . THR A 1 182 ? 4.933 23.489 51.347 1.00 31.20 182 THR A C 1
ATOM 1449 O O . THR A 1 182 ? 3.946 22.760 51.385 1.00 31.20 182 THR A O 1
ATOM 1452 N N . SER A 1 183 ? 5.596 23.792 50.240 1.00 30.34 183 SER A N 1
ATOM 1453 C CA . SER A 1 183 ? 5.364 23.472 48.836 1.00 30.34 183 SER A CA 1
ATOM 1454 C C . SER A 1 183 ? 5.394 21.985 48.454 1.00 30.34 183 SER A C 1
ATOM 1456 O O . SER A 1 183 ? 6.170 21.200 48.993 1.00 30.34 183 SER A O 1
ATOM 1458 N N . ALA A 1 184 ? 4.611 21.660 47.419 1.00 34.06 184 ALA A N 1
ATOM 1459 C CA . ALA A 1 184 ? 4.637 20.420 46.640 1.00 34.06 184 ALA A CA 1
ATOM 1460 C C . ALA A 1 184 ? 5.999 20.140 45.969 1.00 34.06 184 ALA A C 1
ATOM 1462 O O . ALA A 1 184 ? 6.809 21.053 45.791 1.00 34.06 184 ALA A O 1
ATOM 1463 N N . PRO A 1 185 ? 6.185 18.912 45.451 1.00 34.84 185 PRO A N 1
ATOM 1464 C CA . PRO A 1 185 ? 6.375 18.840 44.005 1.00 34.84 185 PRO A CA 1
ATOM 1465 C C . PRO A 1 185 ? 5.564 17.746 43.294 1.00 34.84 185 PRO A C 1
ATOM 1467 O O . PRO A 1 185 ? 5.247 16.684 43.823 1.00 34.84 185 PRO A O 1
ATOM 1470 N N . SER A 1 186 ? 5.260 18.088 42.044 1.00 31.48 186 SER A N 1
ATOM 1471 C CA . SER A 1 186 ? 4.678 17.300 40.962 1.00 31.48 186 SER A CA 1
ATOM 1472 C C . SER A 1 186 ? 5.684 16.289 40.401 1.00 31.48 186 SER A C 1
ATOM 1474 O O . SER A 1 186 ? 6.852 16.630 40.227 1.00 31.48 186 SER A O 1
ATOM 1476 N N . ALA A 1 187 ? 5.220 15.091 40.040 1.00 30.92 187 ALA A N 1
ATOM 1477 C CA . ALA A 1 187 ? 5.905 14.219 39.089 1.00 30.92 187 ALA A CA 1
ATOM 1478 C C . ALA A 1 187 ? 4.865 13.393 38.314 1.00 30.92 187 ALA A C 1
ATOM 1480 O O . ALA A 1 187 ? 4.364 12.377 38.791 1.00 30.92 187 ALA A O 1
ATOM 1481 N N . TYR A 1 188 ? 4.524 13.873 37.118 1.00 29.95 188 TYR A N 1
ATOM 1482 C CA . TYR A 1 188 ? 3.931 13.067 36.058 1.00 29.95 188 TYR A CA 1
ATOM 1483 C C . TYR A 1 188 ? 5.086 12.388 35.315 1.00 29.95 188 TYR A C 1
ATOM 1485 O O . TYR A 1 188 ? 5.938 13.084 34.765 1.00 29.95 188 TYR A O 1
ATOM 1493 N N . ASP A 1 189 ? 5.117 11.058 35.296 1.00 27.23 189 ASP A N 1
ATOM 1494 C CA . ASP A 1 189 ? 5.980 10.281 34.403 1.00 27.23 189 ASP A CA 1
ATOM 1495 C C . ASP A 1 189 ? 5.073 9.377 33.563 1.00 27.23 189 ASP A C 1
ATOM 1497 O O . ASP A 1 189 ? 4.503 8.395 34.041 1.00 27.23 189 ASP A O 1
ATOM 1501 N N . THR A 1 190 ? 4.849 9.800 32.321 1.00 35.81 190 THR A N 1
ATOM 1502 C CA . THR A 1 190 ? 4.102 9.057 31.310 1.00 35.81 190 THR A CA 1
ATOM 1503 C C . THR A 1 190 ? 5.127 8.334 30.454 1.00 35.81 190 THR A C 1
ATOM 1505 O O . THR A 1 190 ? 5.724 8.943 29.564 1.00 35.81 190 THR A O 1
ATOM 1508 N N . LYS A 1 191 ? 5.337 7.042 30.707 1.00 32.78 191 LYS A N 1
ATOM 1509 C CA . LYS A 1 191 ? 6.166 6.192 29.853 1.00 32.78 191 LYS A CA 1
ATOM 1510 C C . LYS A 1 191 ? 5.514 4.844 29.585 1.00 32.78 191 LYS A C 1
ATOM 1512 O O . LYS A 1 191 ? 5.024 4.181 30.492 1.00 32.78 191 LYS A O 1
ATOM 1517 N N . ASP A 1 192 ? 5.589 4.498 28.305 1.00 33.41 192 ASP A N 1
ATOM 1518 C CA . ASP A 1 192 ? 5.540 3.163 27.720 1.00 33.41 192 ASP A CA 1
ATOM 1519 C C . ASP A 1 192 ? 4.206 2.402 27.717 1.00 33.41 192 ASP A C 1
ATOM 1521 O O . ASP A 1 192 ? 3.755 1.819 28.697 1.00 33.41 192 ASP A O 1
ATOM 1525 N N . CYS A 1 193 ? 3.629 2.297 26.519 1.00 29.97 193 CYS A N 1
ATOM 1526 C CA . CYS A 1 193 ? 2.816 1.151 26.122 1.00 29.97 193 CYS A CA 1
ATOM 1527 C C . CYS A 1 193 ? 3.415 0.589 24.825 1.00 29.97 193 CYS A C 1
ATOM 1529 O O . CYS A 1 193 ? 3.243 1.210 23.772 1.00 29.97 193 CYS A O 1
ATOM 1531 N N . PRO A 1 194 ? 4.146 -0.538 24.871 1.00 38.72 194 PRO A N 1
ATOM 1532 C CA . PRO A 1 194 ? 4.572 -1.229 23.668 1.00 38.72 194 PRO A CA 1
ATOM 1533 C C . PRO A 1 194 ? 3.423 -2.064 23.084 1.00 38.72 194 PRO A C 1
ATOM 1535 O O . PRO A 1 194 ? 2.596 -2.620 23.804 1.00 38.72 194 PRO A O 1
ATOM 1538 N N . ASN A 1 195 ? 3.415 -2.143 21.752 1.00 42.81 195 ASN A N 1
ATOM 1539 C CA . ASN A 1 195 ? 2.634 -3.079 20.946 1.00 42.81 195 ASN A CA 1
ATOM 1540 C C . ASN A 1 195 ? 2.805 -4.518 21.443 1.00 42.81 195 ASN A C 1
ATOM 1542 O O . ASN A 1 195 ? 3.942 -4.990 21.490 1.00 42.81 195 ASN A O 1
ATOM 1546 N N . VAL A 1 196 ? 1.709 -5.246 21.679 1.00 36.72 196 VAL A N 1
ATOM 1547 C CA . VAL A 1 196 ? 1.729 -6.714 21.710 1.00 36.72 196 VAL A CA 1
ATOM 1548 C C . VAL A 1 196 ? 0.455 -7.276 21.069 1.00 36.72 196 VAL A C 1
ATOM 1550 O O . VAL A 1 196 ? -0.645 -6.769 21.251 1.00 36.72 196 VAL A O 1
ATOM 1553 N N . PHE A 1 197 ? 0.679 -8.287 20.231 1.00 35.56 197 PHE A N 1
ATOM 1554 C CA . PHE A 1 197 ? -0.271 -9.264 19.710 1.00 35.56 197 PHE A CA 1
ATOM 1555 C C . PHE A 1 197 ? -0.245 -10.472 20.661 1.00 35.56 197 PHE A C 1
ATOM 1557 O O . PHE A 1 197 ? 0.840 -11.032 20.839 1.00 35.56 197 PHE A O 1
ATOM 1564 N N . ALA A 1 198 ? -1.383 -10.972 21.151 1.00 32.56 198 ALA A N 1
ATOM 1565 C CA . ALA A 1 198 ? -1.542 -12.402 21.448 1.00 32.56 198 ALA A CA 1
ATOM 1566 C C . ALA A 1 198 ? -3.020 -12.858 21.507 1.00 32.56 198 ALA A C 1
ATOM 1568 O O . ALA A 1 198 ? -3.892 -12.092 21.911 1.00 32.56 198 ALA A O 1
ATOM 1569 N N . PRO A 1 199 ? -3.313 -14.113 21.107 1.00 48.81 199 PRO A N 1
ATOM 1570 C CA . PRO A 1 199 ? -4.664 -14.651 20.978 1.00 48.81 199 PRO A CA 1
ATOM 1571 C C . PRO A 1 199 ? -5.127 -15.285 22.290 1.00 48.81 199 PRO A C 1
ATOM 1573 O O . PRO A 1 199 ? -4.331 -15.950 22.948 1.00 48.81 199 PRO A O 1
ATOM 1576 N N . LEU A 1 200 ? -6.416 -15.195 22.626 1.00 35.38 200 LEU A N 1
ATOM 1577 C CA . LEU A 1 200 ? -7.006 -16.099 23.612 1.00 35.38 200 LEU A CA 1
ATOM 1578 C C . LEU A 1 200 ? -8.418 -16.540 23.220 1.00 35.38 200 LEU A C 1
ATOM 1580 O O . LEU A 1 200 ? -9.258 -15.765 22.772 1.00 35.38 200 LEU A O 1
ATOM 1584 N N . GLN A 1 201 ? -8.568 -17.850 23.369 1.00 36.47 201 GLN A N 1
ATOM 1585 C CA . GLN A 1 201 ? -9.675 -18.734 23.049 1.00 36.47 201 GLN A CA 1
ATOM 1586 C C . GLN A 1 201 ? -10.929 -18.430 23.867 1.00 36.47 201 GLN A C 1
ATOM 1588 O O . GLN A 1 201 ? -10.811 -18.094 25.043 1.00 36.47 201 GLN A O 1
ATOM 1593 N N . PHE A 1 202 ? -12.091 -18.723 23.279 1.00 35.72 202 PHE A N 1
ATOM 1594 C CA . PHE A 1 202 ? -12.991 -19.756 23.801 1.00 35.72 202 PHE A CA 1
ATOM 1595 C C . PHE A 1 202 ? -13.568 -20.557 22.634 1.00 35.72 202 PHE A C 1
ATOM 1597 O O . PHE A 1 202 ? -13.913 -19.924 21.611 1.00 35.72 202 PHE A O 1
#

pLDDT: mean 73.24, std 21.77, range [27.2, 91.5]

Secondary structure (DSSP, 8-state):
-HHHHHHSS-SB-TTS-HHHHHHHHTT--TT--EEEE-TTSPEEEESSPPSS-SS-HHHHHHHHHHHHHHT-S-TTTTT-PBPTTT--BHHHHHHHHHHH-EEEEEEETTTTEEEEEEEPTT--HHHHHHHHHHHH---GGG---B-TTS-B--------------------------------------------------

Organism: NCBI:txid278164